Protein AF-A0A965VS66-F1 (afdb_monomer_lite)

Structure (mmCIF, N/CA/C/O backbone):
data_AF-A0A965VS66-F1
#
_entry.id   AF-A0A965VS66-F1
#
loop_
_atom_site.group_PDB
_atom_site.id
_atom_site.type_symbol
_atom_site.label_atom_id
_atom_site.label_alt_id
_atom_site.label_comp_id
_atom_site.label_asym_id
_atom_site.label_entity_id
_atom_site.label_seq_id
_atom_site.pdbx_PDB_ins_code
_atom_site.Cartn_x
_atom_site.Cartn_y
_atom_site.Cartn_z
_atom_site.occupancy
_atom_site.B_iso_or_equiv
_atom_site.auth_seq_id
_atom_site.auth_comp_id
_atom_site.auth_asym_id
_atom_site.auth_atom_id
_atom_site.pdbx_PDB_model_num
ATOM 1 N N . MET A 1 1 ? 32.272 -28.934 63.288 1.00 45.22 1 MET A N 1
ATOM 2 C CA . MET A 1 1 ? 32.014 -27.647 62.607 1.00 45.22 1 MET A CA 1
ATOM 3 C C . MET A 1 1 ? 32.034 -27.904 61.116 1.00 45.22 1 MET A C 1
ATOM 5 O O . MET A 1 1 ? 33.059 -28.379 60.675 1.00 45.22 1 MET A O 1
ATOM 9 N N . PHE A 1 2 ? 30.936 -27.672 60.396 1.00 37.19 2 PHE A N 1
ATOM 10 C CA . PHE A 1 2 ? 30.888 -27.125 59.028 1.00 37.19 2 PHE A CA 1
ATOM 11 C C . PHE A 1 2 ? 29.401 -26.961 58.678 1.00 37.19 2 PHE A C 1
ATOM 13 O O . PHE A 1 2 ? 28.671 -27.938 58.538 1.00 37.19 2 PHE A O 1
ATOM 20 N N . LYS A 1 3 ? 28.932 -25.708 58.664 1.00 39.81 3 LYS A N 1
ATOM 21 C CA . LYS A 1 3 ? 27.584 -25.328 58.225 1.00 39.81 3 LYS A CA 1
ATOM 22 C C . LYS A 1 3 ? 27.615 -25.205 56.702 1.00 39.81 3 LYS A C 1
ATOM 24 O O . LYS A 1 3 ? 28.427 -24.444 56.187 1.00 39.81 3 LYS A O 1
ATOM 29 N N . SER A 1 4 ? 26.745 -25.933 56.009 1.00 44.44 4 SER A N 1
ATOM 30 C CA . SER A 1 4 ? 26.524 -25.756 54.572 1.00 44.44 4 SER A CA 1
ATOM 31 C C . SER A 1 4 ? 25.504 -24.633 54.362 1.00 44.44 4 SER A C 1
ATOM 33 O O . SER A 1 4 ? 24.390 -24.706 54.882 1.00 44.44 4 SER A O 1
ATOM 35 N N . LEU A 1 5 ? 25.917 -23.565 53.672 1.00 46.16 5 LEU A N 1
ATOM 36 C CA . LEU A 1 5 ? 25.047 -22.487 53.204 1.00 46.16 5 LEU A CA 1
ATOM 37 C C . LEU A 1 5 ? 24.405 -22.925 51.884 1.00 46.16 5 LEU A C 1
ATOM 39 O O . LEU A 1 5 ? 25.099 -23.109 50.887 1.00 46.16 5 LEU A O 1
ATOM 43 N N . ILE A 1 6 ? 23.080 -23.037 51.866 1.00 46.31 6 ILE A N 1
ATOM 44 C CA . ILE A 1 6 ? 22.304 -23.164 50.633 1.00 46.31 6 ILE A CA 1
ATOM 45 C C . ILE A 1 6 ? 22.019 -21.740 50.143 1.00 46.31 6 ILE A C 1
ATOM 47 O O . ILE A 1 6 ? 21.211 -21.027 50.735 1.00 46.31 6 ILE A O 1
ATOM 51 N N . LEU A 1 7 ? 22.715 -21.313 49.086 1.00 44.47 7 LEU A N 1
ATOM 52 C CA . LEU A 1 7 ? 22.368 -20.106 48.336 1.00 44.47 7 LEU A CA 1
ATOM 53 C C . LEU A 1 7 ? 21.161 -20.409 47.442 1.00 44.47 7 LEU A C 1
ATOM 55 O O . LEU A 1 7 ? 21.270 -21.123 46.448 1.00 44.47 7 LEU A O 1
ATOM 59 N N . SER A 1 8 ? 20.011 -19.842 47.788 1.00 46.66 8 SER A N 1
ATOM 60 C CA . SER A 1 8 ? 18.842 -19.771 46.916 1.00 46.66 8 SER A CA 1
ATOM 61 C C . SER A 1 8 ? 19.088 -18.735 45.816 1.00 46.66 8 SER A C 1
ATOM 63 O O . SER A 1 8 ? 19.124 -17.534 46.091 1.00 46.66 8 SER A O 1
ATOM 65 N N . GLN A 1 9 ? 19.263 -19.185 44.573 1.00 46.31 9 GLN A N 1
ATOM 66 C CA . GLN A 1 9 ? 19.229 -18.304 43.409 1.00 46.31 9 GLN A CA 1
ATOM 67 C C . GLN A 1 9 ? 17.790 -17.829 43.180 1.00 46.31 9 GLN A C 1
ATOM 69 O O . GLN A 1 9 ? 16.902 -18.619 42.870 1.00 46.31 9 GLN A O 1
ATOM 74 N N . ILE A 1 10 ? 17.563 -16.529 43.350 1.00 48.62 10 ILE A N 1
ATOM 75 C CA . ILE A 1 10 ? 16.336 -15.856 42.929 1.00 48.62 10 ILE A CA 1
ATOM 76 C C . ILE A 1 10 ? 16.503 -15.544 41.442 1.00 48.62 10 ILE A C 1
ATOM 78 O O . ILE A 1 10 ? 17.213 -14.612 41.067 1.00 48.62 10 ILE A O 1
ATOM 82 N N . SER A 1 11 ? 15.878 -16.346 40.584 1.00 46.06 11 SER A N 1
ATOM 83 C CA . SER A 1 11 ? 15.725 -16.014 39.170 1.00 46.06 11 SER A CA 1
ATOM 84 C C . SER A 1 11 ? 14.677 -14.910 39.042 1.00 46.06 11 SER A C 1
ATOM 86 O O . SER A 1 11 ? 13.482 -15.145 39.213 1.00 46.06 11 SER A O 1
ATOM 88 N N . VAL A 1 12 ? 15.128 -13.690 38.760 1.00 43.22 12 VAL A N 1
ATOM 89 C CA . VAL A 1 12 ? 14.255 -12.584 38.362 1.00 43.22 12 VAL A CA 1
ATOM 90 C C . VAL A 1 12 ? 13.773 -12.872 36.941 1.00 43.22 12 VAL A C 1
ATOM 92 O O . VAL A 1 12 ? 14.514 -12.691 35.980 1.00 43.22 12 VAL A O 1
ATOM 95 N N . PHE A 1 13 ? 12.541 -13.364 36.805 1.00 42.91 13 PHE A N 1
ATOM 96 C CA . PHE A 1 13 ? 11.855 -13.432 35.517 1.00 42.91 13 PHE A CA 1
ATOM 97 C C . PHE A 1 13 ? 11.428 -12.016 35.122 1.00 42.91 13 PHE A C 1
ATOM 99 O O . PHE A 1 13 ? 10.390 -11.515 35.551 1.00 42.91 13 PHE A O 1
ATOM 106 N N . THR A 1 14 ? 12.235 -11.351 34.302 1.00 41.12 14 THR A N 1
ATOM 107 C CA . THR A 1 14 ? 11.794 -10.190 33.532 1.00 41.12 14 THR A CA 1
ATOM 108 C C . THR A 1 14 ? 10.788 -10.668 32.487 1.00 41.12 14 THR A C 1
ATOM 110 O O . THR A 1 14 ? 11.155 -11.172 31.428 1.00 41.12 14 THR A O 1
ATOM 113 N N . PHE A 1 15 ? 9.496 -10.528 32.790 1.00 37.00 15 PHE A N 1
ATOM 114 C CA . PHE A 1 15 ? 8.443 -10.617 31.782 1.00 37.00 15 PHE A CA 1
ATOM 115 C C . PHE A 1 15 ? 8.599 -9.435 30.822 1.00 37.00 15 PHE A C 1
ATOM 117 O O . PHE A 1 15 ? 8.140 -8.325 31.086 1.00 37.00 15 PHE A O 1
ATOM 124 N N . LEU A 1 16 ? 9.277 -9.672 29.701 1.00 38.78 16 LEU A N 1
ATOM 125 C CA . LEU A 1 16 ? 9.156 -8.828 28.522 1.00 38.78 16 LEU A CA 1
ATOM 126 C C . LEU A 1 16 ? 7.734 -9.024 27.991 1.00 38.78 16 LEU A C 1
ATOM 128 O O . LEU A 1 16 ? 7.460 -9.979 27.263 1.00 38.78 16 LEU A O 1
ATOM 132 N N . PHE A 1 17 ? 6.813 -8.150 28.398 1.00 38.75 17 PHE A N 1
ATOM 133 C CA . PHE A 1 17 ? 5.510 -8.037 27.756 1.00 38.75 17 PHE A CA 1
ATOM 134 C C . PHE A 1 17 ? 5.749 -7.618 26.306 1.00 38.75 17 PHE A C 1
ATOM 136 O O . PHE A 1 17 ? 5.919 -6.443 25.990 1.00 38.75 17 PHE A O 1
ATOM 143 N N . SER A 1 18 ? 5.822 -8.613 25.428 1.00 37.50 18 SER A N 1
ATOM 144 C CA . SER A 1 18 ? 5.741 -8.411 23.991 1.00 37.50 18 SER A CA 1
ATOM 145 C C . SER A 1 18 ? 4.325 -7.923 23.724 1.00 37.50 18 SER A C 1
ATOM 147 O O . SER A 1 18 ? 3.392 -8.721 23.735 1.00 37.50 18 SER A O 1
ATOM 149 N N . ILE A 1 19 ? 4.146 -6.607 23.591 1.00 48.62 19 ILE A N 1
ATOM 150 C CA . ILE A 1 19 ? 2.877 -6.039 23.138 1.00 48.62 19 ILE A CA 1
ATOM 151 C C . ILE A 1 19 ? 2.683 -6.581 21.724 1.00 48.62 19 ILE A C 1
ATOM 153 O O . ILE A 1 19 ? 3.500 -6.272 20.849 1.00 48.62 19 ILE A O 1
ATOM 157 N N . PRO A 1 20 ? 1.682 -7.427 21.471 1.00 46.28 20 PRO A N 1
ATOM 158 C CA . PRO A 1 20 ? 1.540 -7.977 20.145 1.00 46.28 20 PRO A CA 1
ATOM 159 C C . PRO A 1 20 ? 0.933 -6.880 19.261 1.00 46.28 20 PRO A C 1
ATOM 161 O O . PRO A 1 20 ? -0.094 -6.290 19.593 1.00 46.28 20 PRO A O 1
ATOM 164 N N . SER A 1 21 ? 1.613 -6.553 18.165 1.00 48.16 21 SER A N 1
ATOM 165 C CA . SER A 1 21 ? 1.089 -5.640 17.147 1.00 48.16 21 SER A CA 1
ATOM 166 C C . SER A 1 21 ? 0.099 -6.412 16.279 1.00 48.16 21 SER A C 1
ATOM 168 O O . SER A 1 21 ? 0.505 -7.167 15.403 1.00 48.16 21 SER A O 1
ATOM 170 N N . PHE A 1 22 ? -1.187 -6.264 16.587 1.00 70.00 22 PHE A N 1
ATOM 171 C CA . PHE A 1 22 ? -2.315 -6.831 15.846 1.00 70.00 22 PHE A CA 1
ATOM 172 C C . PHE A 1 22 ? -2.936 -5.759 14.931 1.00 70.00 22 PHE A C 1
ATOM 174 O O . PHE A 1 22 ? -2.597 -4.580 15.065 1.00 70.00 22 PHE A O 1
ATOM 181 N N . SER A 1 23 ? -3.892 -6.109 14.060 1.00 72.06 23 SER A N 1
ATOM 182 C CA . SER A 1 23 ? -4.831 -5.108 13.519 1.00 72.06 23 SER A CA 1
ATOM 183 C C . SER A 1 23 ? -5.805 -4.672 14.614 1.00 72.06 23 SER A C 1
ATOM 185 O O . SER A 1 23 ? -6.974 -5.050 14.658 1.00 72.06 23 SER A O 1
ATOM 187 N N . THR A 1 24 ? -5.290 -3.902 15.567 1.00 83.88 24 THR A N 1
ATOM 188 C CA . THR A 1 24 ? -6.080 -3.333 16.651 1.00 83.88 24 THR A CA 1
ATOM 189 C C . THR A 1 24 ? -6.957 -2.211 16.110 1.00 83.88 24 THR A C 1
ATOM 191 O O . THR A 1 24 ? -6.560 -1.518 15.167 1.00 83.88 24 THR A O 1
ATOM 194 N N . PRO A 1 25 ? -8.133 -1.966 16.704 1.00 88.69 25 PRO A N 1
ATOM 195 C CA . PRO A 1 25 ? -8.876 -0.770 16.363 1.00 88.69 25 PRO A CA 1
ATOM 196 C C . PRO A 1 25 ? -8.041 0.472 16.672 1.00 88.69 25 PRO A C 1
ATOM 198 O O . PRO A 1 25 ? -7.230 0.479 17.603 1.00 88.69 25 PRO A O 1
ATOM 201 N N . LEU A 1 26 ? -8.275 1.539 15.920 1.00 88.50 26 LEU A N 1
ATOM 202 C CA . LEU A 1 26 ? -7.797 2.857 16.300 1.00 88.50 26 LEU A CA 1
ATOM 203 C C . LEU A 1 26 ? -8.374 3.236 17.663 1.00 88.50 26 LEU A C 1
ATOM 205 O O . LEU A 1 26 ? -9.551 3.007 17.958 1.00 88.50 26 LEU A O 1
ATOM 209 N N . THR A 1 27 ? -7.545 3.841 18.504 1.00 88.88 27 THR A N 1
ATOM 210 C CA . THR A 1 27 ? -8.026 4.470 19.729 1.00 88.88 27 THR A CA 1
ATOM 211 C C . THR A 1 27 ? -8.924 5.664 19.380 1.00 88.88 27 THR A C 1
ATOM 213 O O . THR A 1 27 ? -8.738 6.295 18.337 1.00 88.88 27 THR A O 1
ATOM 216 N N . PRO A 1 28 ? -9.852 6.067 20.269 1.00 86.19 28 PRO A N 1
ATOM 217 C CA . PRO A 1 28 ? -10.701 7.235 20.021 1.00 86.19 28 PRO A CA 1
ATOM 218 C C . PRO A 1 28 ? -9.919 8.525 19.723 1.00 86.19 28 PRO A C 1
ATOM 220 O O . PRO A 1 28 ? -10.390 9.380 18.979 1.00 86.19 28 PRO A O 1
ATOM 223 N N . ASN A 1 29 ? -8.720 8.670 20.298 1.00 86.25 29 ASN A N 1
ATOM 224 C CA . ASN A 1 29 ? -7.850 9.815 20.045 1.00 86.25 29 ASN A CA 1
ATOM 225 C C . ASN A 1 29 ? -7.224 9.767 18.641 1.00 86.25 29 ASN A C 1
ATOM 227 O O . ASN A 1 29 ? -7.157 10.793 17.975 1.00 86.25 29 ASN A O 1
ATOM 231 N N . GLU A 1 30 ? -6.795 8.592 18.175 1.00 87.38 30 GLU A N 1
ATOM 232 C CA . GLU A 1 30 ? -6.269 8.417 16.813 1.00 87.38 30 GLU A CA 1
ATOM 233 C C . GLU A 1 30 ? -7.360 8.618 15.763 1.00 87.38 30 GLU A C 1
ATOM 235 O O . GLU A 1 30 ? -7.143 9.324 14.783 1.00 87.38 30 GLU A O 1
ATOM 240 N N . GLU A 1 31 ? -8.562 8.082 15.990 1.00 85.06 31 GLU A N 1
ATOM 241 C CA . GLU A 1 31 ? -9.705 8.325 15.105 1.00 85.06 31 GLU A CA 1
ATOM 242 C C . GLU A 1 31 ? -10.048 9.822 15.031 1.00 85.06 31 GLU A C 1
ATOM 244 O O . GLU A 1 31 ? -10.251 10.362 13.943 1.00 85.06 31 GLU A O 1
ATOM 249 N N . ALA A 1 32 ? -10.035 10.532 16.165 1.00 82.62 32 ALA A N 1
ATOM 250 C CA . ALA A 1 32 ? -10.228 11.981 16.187 1.00 82.62 32 ALA A CA 1
ATOM 251 C C . ALA A 1 32 ? -9.116 12.746 15.441 1.00 82.62 32 ALA A C 1
ATOM 253 O O . ALA A 1 32 ? -9.400 13.746 14.775 1.00 82.62 32 ALA A O 1
ATOM 254 N N . GLN A 1 33 ? -7.863 12.287 15.517 1.00 80.38 33 GLN A N 1
ATOM 255 C CA . GLN A 1 33 ? -6.739 12.877 14.779 1.00 80.38 33 GLN A CA 1
ATOM 256 C C . GLN A 1 33 ? -6.895 12.693 13.270 1.00 80.38 33 GLN A C 1
ATOM 258 O O . GLN A 1 33 ? -6.816 13.677 12.535 1.00 80.38 33 GLN A O 1
ATOM 263 N N . LEU A 1 34 ? -7.237 11.486 12.813 1.00 77.81 34 LEU A N 1
ATOM 264 C CA . LEU A 1 34 ? -7.515 11.248 11.397 1.00 77.81 34 LEU A CA 1
ATOM 265 C C . LEU A 1 34 ? -8.682 12.120 10.902 1.00 77.81 34 LEU A C 1
ATOM 267 O O . LEU A 1 34 ? -8.582 12.782 9.873 1.00 77.81 34 LEU A O 1
ATOM 271 N N . LEU A 1 35 ? -9.774 12.215 11.668 1.00 76.25 35 LEU A N 1
ATOM 272 C CA . LEU A 1 35 ? -10.946 13.030 11.306 1.00 76.25 35 LEU A CA 1
ATOM 273 C C . LEU A 1 35 ? -10.686 14.542 11.276 1.00 76.25 35 LEU A C 1
ATOM 275 O O . LEU A 1 35 ? -11.469 15.279 10.660 1.00 76.25 35 LEU A O 1
ATOM 279 N N . SER A 1 36 ? -9.641 15.001 11.967 1.00 74.12 36 SER A N 1
ATOM 280 C CA . SER A 1 36 ? -9.216 16.403 12.011 1.00 74.12 36 SER A CA 1
ATOM 281 C C . SER A 1 36 ? -8.088 16.725 11.028 1.00 74.12 36 SER A C 1
ATOM 283 O O . SER A 1 36 ? -7.688 17.885 10.947 1.00 74.12 36 SER A O 1
ATOM 285 N N . GLY A 1 37 ? -7.609 15.738 10.260 1.00 68.88 37 GLY A N 1
ATOM 286 C CA . GLY A 1 37 ? -6.493 15.906 9.327 1.00 68.88 37 GLY A CA 1
ATOM 287 C C . GLY A 1 37 ? -5.158 16.153 10.032 1.00 68.88 37 GLY A C 1
ATOM 288 O O . GLY A 1 37 ? -4.273 16.787 9.463 1.00 68.88 37 GLY A O 1
ATOM 289 N N . VAL A 1 38 ? -5.023 15.713 11.289 1.00 65.62 38 VAL A N 1
ATOM 290 C CA . VAL A 1 38 ? -3.772 15.810 12.047 1.00 65.62 38 VAL A CA 1
ATOM 291 C C . VAL A 1 38 ? -2.898 14.598 11.729 1.00 65.62 38 VAL A C 1
ATOM 293 O O . VAL A 1 38 ? -3.309 13.449 11.862 1.00 65.62 38 VAL A O 1
ATOM 296 N N . TRP A 1 39 ? -1.672 14.894 11.316 1.00 64.88 39 TRP A N 1
ATOM 297 C CA . TRP A 1 39 ? -0.714 13.996 10.682 1.00 64.88 39 TRP A CA 1
ATOM 298 C C . TRP A 1 39 ? -0.002 13.132 11.719 1.00 64.88 39 TRP A C 1
ATOM 300 O O . TRP A 1 39 ? 1.044 13.530 12.231 1.00 64.88 39 TRP A O 1
ATOM 310 N N . LYS A 1 40 ? -0.575 11.978 12.071 1.00 73.44 40 LYS A N 1
ATOM 311 C CA . LYS A 1 40 ? 0.123 10.973 12.877 1.00 73.44 40 LYS A CA 1
ATOM 312 C C . LYS A 1 40 ? -0.161 9.567 12.395 1.00 73.44 40 LYS A C 1
ATOM 314 O O . LYS A 1 40 ? -1.304 9.171 12.178 1.00 73.44 40 LYS A O 1
ATOM 319 N N . LEU A 1 41 ? 0.918 8.806 12.327 1.00 76.12 41 LEU A N 1
ATOM 320 C CA . LEU A 1 41 ? 0.890 7.374 12.157 1.00 76.12 41 LEU A CA 1
ATOM 321 C C . LEU A 1 41 ? 0.113 6.727 13.317 1.00 76.12 41 LEU A C 1
ATOM 323 O O . LEU A 1 41 ? 0.450 6.984 14.478 1.00 76.12 41 LEU A O 1
ATOM 327 N N . PRO A 1 42 ? -0.909 5.891 13.051 1.00 81.62 42 PRO A N 1
ATOM 328 C CA . PRO A 1 42 ? -1.563 5.150 14.116 1.00 81.62 42 PRO A CA 1
ATOM 329 C C . PRO A 1 42 ? -0.556 4.278 14.864 1.00 81.62 42 PRO A C 1
ATOM 331 O O . PRO A 1 42 ? 0.290 3.631 14.250 1.00 81.62 42 PRO A O 1
ATOM 334 N N . SER A 1 43 ? -0.678 4.205 16.184 1.00 84.94 43 SER A N 1
ATOM 335 C CA . SER A 1 43 ? 0.270 3.544 17.091 1.00 84.94 43 SER A CA 1
ATOM 336 C C . SER A 1 43 ? 0.557 2.081 16.749 1.00 84.94 43 SER A C 1
ATOM 338 O O . SER A 1 43 ? 1.650 1.587 17.018 1.00 84.94 43 SER A O 1
ATOM 340 N N . GLN A 1 44 ? -0.395 1.387 16.123 1.00 84.00 44 GLN A N 1
ATOM 341 C CA . GLN A 1 44 ? -0.222 0.005 15.675 1.00 84.00 44 GLN A CA 1
ATOM 342 C C . GLN A 1 44 ? 0.707 -0.1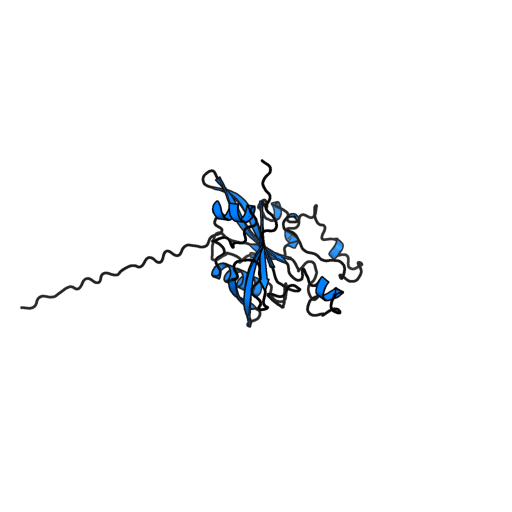56 14.464 1.00 84.00 44 GLN A C 1
ATOM 344 O O . GLN A 1 44 ? 1.232 -1.248 14.234 1.00 84.00 44 GLN A O 1
ATOM 349 N N . PHE A 1 45 ? 0.912 0.901 13.677 1.00 85.44 45 PHE A N 1
ATOM 350 C CA . PHE A 1 45 ? 1.902 0.940 12.607 1.00 85.44 45 PHE A CA 1
ATOM 351 C C . PHE A 1 45 ? 3.219 1.435 13.190 1.00 85.44 45 PHE A C 1
ATOM 353 O O . PHE A 1 45 ? 3.682 2.529 12.908 1.00 85.44 45 PHE A O 1
ATOM 360 N N . THR A 1 46 ? 3.838 0.628 14.048 1.00 86.00 46 THR A N 1
ATOM 361 C CA . THR A 1 46 ? 5.200 0.927 14.505 1.00 86.00 46 THR A CA 1
ATOM 362 C C . THR A 1 46 ? 6.167 0.937 13.315 1.00 86.00 46 THR A C 1
ATOM 364 O O . THR A 1 46 ? 5.924 0.250 12.321 1.00 86.00 46 THR A O 1
ATOM 367 N N . LEU A 1 47 ? 7.295 1.648 13.430 1.00 85.12 47 LEU A N 1
ATOM 368 C CA . LEU A 1 47 ? 8.318 1.683 12.370 1.00 85.12 47 LEU A CA 1
ATOM 369 C C . LEU A 1 47 ? 8.732 0.278 11.937 1.00 85.12 47 LEU A C 1
ATOM 371 O O . LEU A 1 47 ? 8.704 -0.041 10.757 1.00 85.12 47 LEU A O 1
ATOM 375 N N . LYS A 1 48 ? 8.968 -0.605 12.909 1.00 88.19 48 LYS A N 1
ATOM 376 C CA . LYS A 1 48 ? 9.316 -2.002 12.656 1.00 88.19 48 LYS A CA 1
ATOM 377 C C . LYS A 1 48 ? 8.229 -2.763 11.888 1.00 88.19 48 LYS A C 1
ATOM 379 O O . LYS A 1 48 ? 8.548 -3.608 11.055 1.00 88.19 48 LYS A O 1
ATOM 384 N N . ARG A 1 49 ? 6.944 -2.507 12.172 1.00 89.31 49 ARG A N 1
ATOM 385 C CA . ARG A 1 49 ? 5.841 -3.133 11.427 1.00 89.31 49 ARG A CA 1
ATOM 386 C C . ARG A 1 49 ? 5.801 -2.605 9.995 1.00 89.31 49 ARG A C 1
ATOM 388 O O . ARG A 1 49 ? 5.698 -3.413 9.082 1.00 89.31 49 ARG A O 1
ATOM 395 N N . LEU A 1 50 ? 5.934 -1.291 9.796 1.00 89.25 50 LEU A N 1
ATOM 396 C CA . LEU A 1 50 ? 6.005 -0.696 8.456 1.00 89.25 50 LEU A CA 1
ATOM 397 C C . LEU A 1 50 ? 7.184 -1.242 7.650 1.00 89.25 50 LEU A C 1
ATOM 399 O O . LEU A 1 50 ? 6.989 -1.656 6.512 1.00 89.25 50 LEU A O 1
ATOM 403 N N . GLU A 1 51 ? 8.375 -1.317 8.245 1.00 91.31 51 GLU A N 1
ATOM 404 C CA . GLU A 1 51 ? 9.540 -1.953 7.625 1.00 91.31 51 GLU A CA 1
ATOM 405 C C . GLU A 1 51 ? 9.225 -3.395 7.241 1.00 91.31 51 GLU A C 1
ATOM 407 O O . GLU A 1 51 ? 9.450 -3.781 6.100 1.00 91.31 51 GLU A O 1
ATOM 412 N N . SER A 1 52 ? 8.659 -4.190 8.152 1.00 92.44 52 SER A N 1
ATOM 413 C CA . SER A 1 52 ? 8.293 -5.581 7.866 1.00 92.44 52 SER A CA 1
ATOM 414 C C . SER A 1 52 ? 7.313 -5.694 6.694 1.00 92.44 52 SER A C 1
ATOM 416 O O . SER A 1 52 ? 7.518 -6.518 5.804 1.00 92.44 52 SER A O 1
ATOM 418 N N . LEU A 1 53 ? 6.273 -4.856 6.669 1.00 94.00 53 LEU A N 1
ATOM 419 C CA . LEU A 1 53 ? 5.256 -4.840 5.615 1.00 94.00 53 LEU A CA 1
ATOM 420 C C . LEU A 1 53 ? 5.854 -4.446 4.261 1.00 94.00 53 LEU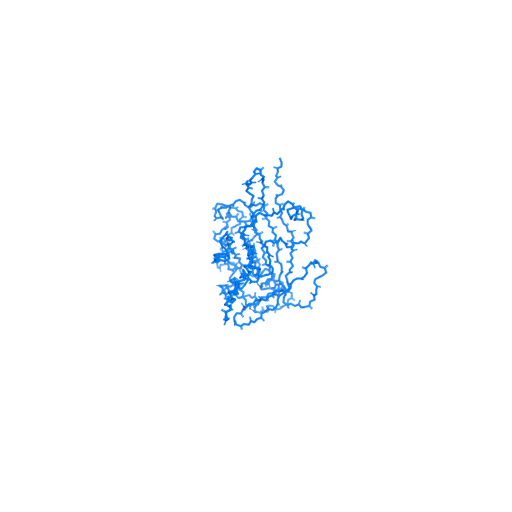 A C 1
ATOM 422 O O . LEU A 1 53 ? 5.629 -5.148 3.274 1.00 94.00 53 LEU A O 1
ATOM 426 N N . LEU A 1 54 ? 6.667 -3.386 4.225 1.00 94.00 54 LEU A N 1
ATOM 427 C CA . LEU A 1 54 ? 7.336 -2.916 3.011 1.00 94.00 54 LEU A CA 1
ATOM 428 C C . LEU A 1 54 ? 8.384 -3.905 2.509 1.00 94.00 54 LEU A C 1
ATOM 430 O O . LEU A 1 54 ? 8.474 -4.122 1.305 1.00 94.00 54 LEU A O 1
ATOM 434 N N . ASN A 1 55 ? 9.151 -4.541 3.394 1.00 94.38 55 ASN A N 1
ATOM 435 C CA . ASN A 1 55 ? 10.096 -5.592 3.013 1.00 94.38 55 ASN A CA 1
ATOM 436 C C . ASN A 1 55 ? 9.366 -6.803 2.417 1.00 94.38 55 ASN A C 1
ATOM 438 O O . ASN A 1 55 ? 9.793 -7.329 1.389 1.00 94.38 55 ASN A O 1
ATOM 442 N N . GLN A 1 56 ? 8.245 -7.221 3.017 1.00 95.50 56 GLN A N 1
ATOM 443 C CA . GLN A 1 56 ? 7.431 -8.310 2.475 1.00 95.50 56 GLN A CA 1
ATOM 444 C C . GLN A 1 56 ? 6.842 -7.938 1.110 1.00 95.50 56 GLN A C 1
ATOM 446 O O . GLN A 1 56 ? 6.938 -8.719 0.166 1.00 95.50 56 GLN A O 1
ATOM 451 N N . PHE A 1 57 ? 6.304 -6.723 0.980 1.00 95.75 57 PHE A N 1
ATOM 452 C CA . PHE A 1 57 ? 5.802 -6.216 -0.292 1.00 95.75 57 PHE A CA 1
ATOM 453 C C . PHE A 1 57 ? 6.900 -6.190 -1.356 1.00 95.75 57 PHE A C 1
ATOM 455 O O . PHE A 1 57 ? 6.721 -6.748 -2.437 1.00 95.75 57 PHE A O 1
ATOM 462 N N . SER A 1 58 ? 8.061 -5.623 -1.020 1.00 94.69 58 SER A N 1
ATOM 463 C CA . SER A 1 58 ? 9.217 -5.513 -1.914 1.00 94.69 58 SER A CA 1
ATOM 464 C C . SER A 1 58 ? 9.659 -6.865 -2.430 1.00 94.69 58 SER A C 1
ATOM 466 O O . SER A 1 58 ? 9.838 -7.050 -3.629 1.00 94.69 58 SER A O 1
ATOM 468 N N . LYS A 1 59 ? 9.796 -7.835 -1.529 1.00 95.12 59 LYS A N 1
ATOM 469 C CA . LYS A 1 59 ? 10.212 -9.190 -1.873 1.00 95.12 59 LYS A CA 1
ATOM 470 C C . LYS A 1 59 ? 9.289 -9.842 -2.906 1.00 95.12 59 LYS A C 1
ATOM 472 O O . LYS A 1 59 ? 9.777 -10.523 -3.807 1.00 95.12 59 LYS A O 1
ATOM 477 N N . ASP A 1 60 ? 7.981 -9.645 -2.784 1.00 95.00 60 ASP A N 1
ATOM 478 C CA . ASP A 1 60 ? 7.001 -10.374 -3.595 1.00 95.00 60 ASP A CA 1
ATOM 479 C C . ASP A 1 60 ? 6.684 -9.677 -4.929 1.00 95.00 60 ASP A C 1
ATOM 481 O O . ASP A 1 60 ? 6.342 -10.343 -5.924 1.00 95.00 60 ASP A O 1
ATOM 485 N N . THR A 1 61 ? 6.815 -8.346 -4.961 1.00 94.44 61 THR A N 1
ATOM 486 C CA . THR A 1 61 ? 6.369 -7.503 -6.079 1.00 94.44 61 THR A CA 1
ATOM 487 C C . THR A 1 61 ? 7.492 -6.783 -6.825 1.00 94.44 61 THR A C 1
ATOM 489 O O . THR A 1 61 ? 7.244 -6.281 -7.924 1.00 94.44 61 THR A O 1
ATOM 492 N N . TYR A 1 62 ? 8.732 -6.786 -6.320 1.00 93.75 62 TYR A N 1
ATOM 493 C CA . TYR A 1 62 ? 9.874 -6.219 -7.044 1.00 93.75 62 TYR A CA 1
ATOM 494 C C . TYR A 1 62 ? 10.008 -6.817 -8.453 1.00 93.75 62 TYR A C 1
ATOM 496 O O . TYR A 1 62 ? 9.852 -8.024 -8.665 1.00 93.75 62 TYR A O 1
ATOM 504 N N . GLY A 1 63 ? 10.254 -5.952 -9.437 1.00 90.38 63 GLY A N 1
ATOM 505 C CA . GLY A 1 63 ? 10.344 -6.297 -10.857 1.00 90.38 63 GLY A CA 1
ATOM 506 C C . GLY A 1 63 ? 9.000 -6.582 -11.538 1.00 90.38 63 GLY A C 1
ATOM 507 O O . GLY A 1 63 ? 8.956 -6.676 -12.761 1.00 90.38 63 GLY A O 1
ATOM 508 N N . LYS A 1 64 ? 7.902 -6.703 -10.778 1.00 91.00 64 LYS A N 1
ATOM 509 C CA . LYS A 1 64 ? 6.529 -6.880 -11.293 1.00 91.00 64 LYS A CA 1
ATOM 510 C C . LYS A 1 64 ? 5.653 -5.651 -11.077 1.00 91.00 64 LYS A C 1
ATOM 512 O O . LYS A 1 64 ? 4.696 -5.452 -11.813 1.00 91.00 64 LYS A O 1
ATOM 517 N N . ALA A 1 65 ? 5.940 -4.898 -10.021 1.00 90.06 65 ALA A N 1
ATOM 518 C CA . ALA A 1 65 ? 5.166 -3.747 -9.585 1.00 90.06 65 ALA A CA 1
ATOM 519 C C . ALA A 1 65 ? 6.005 -2.477 -9.505 1.00 90.06 65 ALA A C 1
ATOM 521 O O . ALA A 1 65 ? 5.438 -1.402 -9.607 1.00 90.06 65 ALA A O 1
ATOM 522 N N . PHE A 1 66 ? 7.318 -2.587 -9.303 1.00 91.62 66 PHE A N 1
ATOM 523 C CA . PHE A 1 66 ? 8.234 -1.452 -9.236 1.00 91.62 66 PHE A CA 1
ATOM 524 C C . PHE A 1 66 ? 9.691 -1.918 -9.444 1.00 91.62 66 PHE A C 1
ATOM 526 O O . PHE A 1 66 ? 9.984 -3.118 -9.364 1.00 91.62 66 PHE A O 1
ATOM 533 N N . GLN A 1 67 ? 10.603 -0.973 -9.661 1.00 90.19 67 GLN A N 1
ATOM 534 C CA . GLN A 1 67 ? 12.057 -1.147 -9.758 1.00 90.19 67 GLN A CA 1
ATOM 535 C C . GLN A 1 67 ? 12.802 -0.177 -8.828 1.00 90.19 67 GLN A C 1
ATOM 537 O O . GLN A 1 67 ? 13.873 -0.513 -8.330 1.00 90.19 67 GLN A O 1
ATOM 542 N N . PHE A 1 68 ? 12.225 0.994 -8.555 1.00 89.38 68 PHE A N 1
ATOM 543 C CA . PHE A 1 68 ? 12.807 2.095 -7.797 1.00 89.38 68 PHE A CA 1
ATOM 544 C C . PHE A 1 68 ? 11.881 2.494 -6.644 1.00 89.38 68 PHE A C 1
ATOM 546 O O . PHE A 1 68 ? 10.913 3.235 -6.805 1.00 89.38 68 PHE A O 1
ATOM 553 N N . MET A 1 69 ? 12.191 2.001 -5.448 1.00 90.06 69 MET A N 1
ATOM 554 C CA . MET A 1 69 ? 11.442 2.347 -4.243 1.00 90.06 69 MET A CA 1
ATOM 555 C C . MET A 1 69 ? 11.761 3.767 -3.758 1.00 90.06 69 MET A C 1
ATOM 557 O O . MET A 1 69 ? 12.916 4.192 -3.751 1.00 90.06 69 MET A O 1
ATOM 561 N N . GLY A 1 70 ? 10.733 4.484 -3.309 1.00 85.62 70 GLY A N 1
ATOM 562 C CA . GLY A 1 70 ? 10.839 5.849 -2.798 1.00 85.62 70 GLY A CA 1
ATOM 563 C C . GLY A 1 70 ? 10.908 6.926 -3.882 1.00 85.62 70 GLY A C 1
ATOM 564 O O . GLY A 1 70 ? 11.330 8.046 -3.594 1.00 85.62 70 GLY A O 1
ATOM 565 N N . VAL A 1 71 ? 10.559 6.581 -5.124 1.00 86.69 71 VAL A N 1
ATOM 566 C CA . VAL A 1 71 ? 10.560 7.476 -6.290 1.00 86.69 71 VAL A CA 1
ATOM 567 C C . VAL A 1 71 ? 9.115 7.718 -6.715 1.00 86.69 71 VAL A C 1
ATOM 569 O O . VAL A 1 71 ? 8.401 6.752 -6.978 1.00 86.69 71 VAL A O 1
ATOM 572 N N . GLU A 1 72 ? 8.693 8.985 -6.779 1.00 81.00 72 GLU A N 1
ATOM 573 C CA . GLU A 1 72 ? 7.307 9.404 -7.077 1.00 81.00 72 GLU A CA 1
ATOM 574 C C . GLU A 1 72 ? 6.796 8.790 -8.386 1.00 81.00 72 GLU A C 1
ATOM 576 O O . GLU A 1 72 ? 5.692 8.255 -8.476 1.00 81.00 72 GLU A O 1
ATOM 581 N N . GLU A 1 73 ? 7.656 8.747 -9.396 1.00 84.06 73 GLU A N 1
ATOM 582 C CA . GLU A 1 73 ? 7.308 8.219 -10.707 1.00 84.06 73 GLU A CA 1
ATOM 583 C C . GLU A 1 73 ? 7.285 6.682 -10.779 1.00 84.06 73 GLU A C 1
ATOM 585 O O . GLU A 1 73 ? 6.896 6.154 -11.817 1.00 84.06 73 GLU A O 1
ATOM 590 N N . ASP A 1 74 ? 7.662 5.954 -9.716 1.00 87.00 74 ASP A N 1
ATOM 591 C CA . ASP A 1 74 ? 7.689 4.481 -9.713 1.00 87.00 74 ASP A CA 1
ATOM 592 C C . ASP A 1 74 ? 7.018 3.823 -8.499 1.00 87.00 74 ASP A C 1
ATOM 594 O O . ASP A 1 74 ? 6.044 3.097 -8.664 1.00 87.00 74 ASP A O 1
ATOM 598 N N . PHE A 1 75 ? 7.467 4.061 -7.270 1.00 89.81 75 PHE A N 1
ATOM 599 C CA . PHE A 1 75 ? 6.760 3.595 -6.076 1.00 89.81 75 PHE A CA 1
ATOM 600 C C . PHE A 1 75 ? 7.051 4.504 -4.892 1.00 89.81 75 PHE A C 1
ATOM 602 O O . PHE A 1 75 ? 8.161 4.496 -4.354 1.00 89.81 75 PHE A O 1
ATOM 609 N N . PHE A 1 76 ? 6.034 5.250 -4.465 1.00 86.81 76 PHE A N 1
ATOM 610 C CA . PHE A 1 76 ? 6.193 6.245 -3.411 1.00 86.81 76 PHE A CA 1
ATOM 611 C C . PHE A 1 76 ? 5.088 6.260 -2.372 1.00 86.81 76 PHE A C 1
ATOM 613 O O . PHE A 1 76 ? 5.281 6.922 -1.368 1.00 86.81 76 PHE A O 1
ATOM 620 N N . HIS A 1 77 ? 3.948 5.589 -2.549 1.00 90.62 77 HIS A N 1
ATOM 621 C CA . HIS A 1 77 ? 2.907 5.655 -1.526 1.00 90.62 77 HIS A CA 1
ATOM 622 C C . HIS A 1 77 ? 1.951 4.457 -1.513 1.00 90.62 77 HIS A C 1
ATOM 624 O O . HIS A 1 77 ? 1.965 3.587 -2.388 1.00 90.62 77 HIS A O 1
ATOM 630 N N . GLY A 1 78 ? 1.123 4.403 -0.472 1.00 92.56 78 GLY A N 1
ATOM 631 C CA . GLY A 1 78 ? -0.002 3.483 -0.345 1.00 92.56 78 GLY A CA 1
ATOM 632 C C . GLY A 1 78 ? -1.044 3.972 0.659 1.00 92.56 78 GLY A C 1
ATOM 633 O O . GLY A 1 78 ? -0.819 4.939 1.375 1.00 92.56 78 GLY A O 1
ATOM 634 N N . HIS A 1 79 ? -2.183 3.293 0.724 1.00 93.25 79 HIS A N 1
ATOM 635 C CA . HIS A 1 79 ? -3.368 3.686 1.478 1.00 93.25 79 HIS A CA 1
ATOM 636 C C . HIS A 1 79 ? -3.784 2.561 2.427 1.00 93.25 79 HIS A C 1
ATOM 638 O O . HIS A 1 79 ? -4.206 1.498 1.976 1.00 93.25 79 HIS A O 1
ATOM 644 N N . VAL A 1 80 ? -3.706 2.763 3.742 1.00 93.06 80 VAL A N 1
ATOM 645 C CA . VAL A 1 80 ? -4.325 1.834 4.699 1.00 93.06 80 VAL A CA 1
ATOM 646 C C . VAL A 1 80 ? -5.833 1.955 4.586 1.00 93.06 80 VAL A C 1
ATOM 648 O O . VAL A 1 80 ? -6.378 3.027 4.815 1.00 93.06 80 VAL A O 1
ATOM 651 N N . LEU A 1 81 ? -6.495 0.845 4.285 1.00 93.06 81 LEU A N 1
ATOM 652 C CA . LEU A 1 81 ? -7.942 0.724 4.176 1.00 93.06 81 LEU A CA 1
ATOM 653 C C . LEU A 1 81 ? -8.538 0.323 5.525 1.00 93.06 81 LEU A C 1
ATOM 655 O O . LEU A 1 81 ? -8.093 -0.657 6.136 1.00 93.06 81 LEU A O 1
ATOM 659 N N . PHE A 1 82 ? -9.570 1.041 5.966 1.00 91.94 82 PHE A N 1
ATOM 660 C CA . PHE A 1 82 ? -10.237 0.786 7.240 1.00 91.94 82 PHE A CA 1
ATOM 661 C C . PHE A 1 82 ? -11.638 0.194 7.072 1.00 91.94 82 PHE A C 1
ATOM 663 O O . PHE A 1 82 ? -12.383 0.557 6.166 1.00 91.94 82 PHE A O 1
ATOM 670 N N . GLU A 1 83 ? -12.025 -0.658 8.015 1.00 92.12 83 GLU A N 1
ATOM 671 C CA . GLU A 1 83 ? -13.384 -1.164 8.226 1.00 92.12 83 GLU A CA 1
ATOM 672 C C . GLU A 1 83 ? -13.929 -0.633 9.557 1.00 92.12 83 GLU A C 1
ATOM 674 O O . GLU A 1 83 ? -13.188 -0.534 10.535 1.00 92.12 83 GLU A O 1
ATOM 679 N N . LYS A 1 84 ? -15.230 -0.333 9.636 1.00 90.56 84 LYS A N 1
ATOM 680 C CA . LYS A 1 84 ? -15.901 -0.055 10.917 1.00 90.56 84 LYS A CA 1
ATOM 681 C C . LYS A 1 84 ? -16.507 -1.331 11.494 1.00 90.56 84 LYS A C 1
ATOM 683 O O . LYS A 1 84 ? -17.356 -1.942 10.850 1.00 90.56 84 LYS A O 1
ATOM 688 N N . LYS A 1 85 ? -16.150 -1.690 12.732 1.00 89.38 85 LYS A N 1
ATOM 689 C CA . LYS A 1 85 ? -16.773 -2.808 13.471 1.00 89.38 85 LYS A CA 1
ATOM 690 C C . LYS A 1 85 ? -17.272 -2.383 14.841 1.00 89.38 85 LYS A C 1
ATOM 692 O O . LYS A 1 85 ? -16.743 -1.453 15.443 1.00 89.38 85 LYS A O 1
ATOM 697 N N . GLN A 1 86 ? -18.274 -3.104 15.340 1.00 88.50 86 GLN A N 1
ATOM 698 C CA . GLN A 1 86 ? -18.684 -3.020 16.739 1.00 88.50 86 GLN A CA 1
ATOM 699 C C . GLN A 1 86 ? -17.728 -3.838 17.613 1.00 88.50 86 GLN A C 1
ATOM 701 O O . GLN A 1 86 ? -17.570 -5.037 17.389 1.00 88.50 86 GLN A O 1
ATOM 706 N N . GLN A 1 87 ? -17.142 -3.211 18.628 1.00 84.38 87 GLN A N 1
ATOM 707 C CA . GLN A 1 87 ? -16.397 -3.874 19.696 1.00 84.38 87 GLN A CA 1
ATOM 708 C C . GLN A 1 87 ? -16.744 -3.203 21.028 1.00 84.38 87 GLN A C 1
ATOM 710 O O . GLN A 1 87 ? -16.715 -1.978 21.138 1.00 84.38 87 GLN A O 1
ATOM 715 N N . ASP A 1 88 ? -17.120 -3.998 22.032 1.00 87.56 88 ASP A N 1
ATOM 716 C CA . ASP A 1 88 ? -17.453 -3.522 23.384 1.00 87.56 88 ASP A CA 1
ATOM 717 C C . ASP A 1 88 ? -18.492 -2.379 23.408 1.00 87.56 88 ASP A C 1
ATOM 719 O O . ASP A 1 88 ? -18.390 -1.414 24.168 1.00 87.56 88 ASP A O 1
ATOM 723 N N . GLY A 1 89 ? -19.505 -2.473 22.535 1.00 87.25 89 GLY A N 1
ATOM 724 C CA . GLY A 1 89 ? -20.581 -1.481 22.410 1.00 87.25 89 GLY A CA 1
ATOM 725 C C . GLY A 1 89 ? -20.173 -0.172 21.723 1.00 87.25 89 GLY A C 1
ATOM 726 O O . GLY A 1 89 ? -20.894 0.821 21.835 1.00 87.25 89 GLY A O 1
ATOM 727 N N . ARG A 1 90 ? -19.022 -0.143 21.041 1.00 86.31 90 ARG A N 1
ATOM 728 C CA . ARG A 1 90 ? -18.518 1.015 20.293 1.00 86.31 90 ARG A CA 1
ATOM 729 C C . ARG A 1 90 ? -18.230 0.644 18.843 1.00 86.31 90 ARG A C 1
ATOM 731 O O . ARG A 1 90 ? -17.677 -0.416 18.571 1.00 86.31 90 ARG A O 1
ATOM 738 N N . THR A 1 91 ? -18.531 1.560 17.926 1.00 88.50 91 THR A N 1
ATOM 739 C CA . THR A 1 91 ? -18.068 1.484 16.534 1.00 88.50 91 THR A CA 1
ATOM 740 C C . THR A 1 91 ? -16.627 1.978 16.467 1.00 88.50 91 THR A C 1
ATOM 742 O O . THR A 1 91 ? -16.387 3.126 16.829 1.00 88.50 91 THR A O 1
ATOM 745 N N . LEU A 1 92 ? -15.692 1.147 16.010 1.00 88.00 92 LEU A N 1
ATOM 746 C CA . LEU A 1 92 ? -14.268 1.484 15.899 1.00 88.00 92 LEU A CA 1
ATOM 747 C C . LEU A 1 92 ? -13.743 1.202 14.486 1.00 88.00 92 LEU A C 1
ATOM 749 O O . LEU A 1 92 ? -14.264 0.321 13.798 1.00 88.00 92 LEU A O 1
ATOM 753 N N . LEU A 1 93 ? -12.703 1.932 14.073 1.00 89.56 93 LEU A N 1
ATOM 754 C CA . LEU A 1 93 ? -11.987 1.735 12.807 1.00 89.56 93 LEU A CA 1
ATOM 755 C C . LEU A 1 93 ? -10.876 0.691 12.948 1.00 89.56 93 LEU A C 1
ATOM 757 O O . LEU A 1 93 ? -9.991 0.841 13.785 1.00 89.56 93 LEU A O 1
ATOM 761 N N . PHE A 1 94 ? -10.882 -0.322 12.088 1.00 91.12 94 PHE A N 1
ATOM 762 C CA . PHE A 1 94 ? -9.882 -1.388 12.023 1.00 91.12 94 PHE A CA 1
ATOM 763 C C . PHE A 1 94 ? -9.148 -1.317 10.690 1.00 91.12 94 PHE A C 1
ATOM 765 O O . PHE A 1 94 ? -9.821 -1.325 9.659 1.00 91.12 94 PHE A O 1
ATOM 772 N N . PRO A 1 95 ? -7.808 -1.283 10.655 1.00 92.50 95 PRO A N 1
ATOM 773 C CA . PRO A 1 95 ? -7.091 -1.417 9.396 1.00 92.50 95 PRO A CA 1
ATOM 774 C C . PRO A 1 95 ? -7.220 -2.855 8.882 1.00 92.50 95 PRO A C 1
ATOM 776 O O . PRO A 1 95 ? -7.191 -3.812 9.656 1.00 92.50 95 PRO A O 1
ATOM 779 N N . ARG A 1 96 ? -7.402 -3.013 7.572 1.00 94.00 96 ARG A N 1
ATOM 780 C CA . ARG A 1 96 ? -7.650 -4.323 6.942 1.00 94.00 96 ARG A CA 1
ATOM 781 C C . ARG A 1 96 ? -6.662 -4.655 5.842 1.00 94.00 96 ARG A C 1
ATOM 783 O O . ARG A 1 96 ? -6.325 -5.821 5.653 1.00 94.00 96 ARG A O 1
ATOM 790 N N . ALA A 1 97 ? -6.207 -3.648 5.112 1.00 95.94 97 ALA A N 1
ATOM 791 C CA . ALA A 1 97 ? -5.270 -3.819 4.018 1.00 95.94 97 ALA A CA 1
ATOM 792 C C . ALA A 1 97 ? -4.523 -2.514 3.736 1.00 95.94 97 ALA A C 1
ATOM 794 O O . ALA A 1 97 ? -4.923 -1.459 4.225 1.00 95.94 97 ALA A O 1
ATOM 795 N N . ILE A 1 98 ? -3.471 -2.593 2.929 1.00 95.88 98 ILE A N 1
ATOM 796 C CA . ILE A 1 98 ? -2.791 -1.452 2.321 1.00 95.88 98 ILE A CA 1
ATOM 797 C C . ILE A 1 98 ? -2.953 -1.561 0.807 1.00 95.88 98 ILE A C 1
ATOM 799 O O . ILE A 1 98 ? -2.621 -2.591 0.224 1.00 95.88 98 ILE A O 1
ATOM 803 N N . LEU A 1 99 ? -3.475 -0.512 0.184 1.00 96.06 99 LEU A N 1
ATOM 804 C CA . LEU A 1 99 ? -3.573 -0.352 -1.260 1.00 96.06 99 LEU A CA 1
ATOM 805 C C . LEU A 1 99 ? -2.384 0.479 -1.752 1.00 96.06 99 LEU A C 1
ATOM 807 O O . LEU A 1 99 ? -2.295 1.662 -1.457 1.00 96.06 99 LEU A O 1
ATOM 811 N N . TYR A 1 100 ? -1.465 -0.138 -2.477 1.00 95.81 100 TYR A N 1
ATOM 812 C CA . TYR A 1 100 ? -0.291 0.508 -3.052 1.00 95.81 100 TYR A CA 1
ATOM 813 C C . TYR A 1 100 ? -0.537 0.929 -4.498 1.00 95.81 100 TYR A C 1
ATOM 815 O O . TYR A 1 100 ? -1.121 0.165 -5.278 1.00 95.81 100 TYR A O 1
ATOM 823 N N . HIS A 1 101 ? -0.006 2.098 -4.855 1.00 92.62 101 HIS A N 1
ATOM 824 C CA . HIS A 1 101 ? 0.016 2.623 -6.216 1.00 92.62 101 HIS A CA 1
ATOM 825 C C . HIS A 1 101 ? 1.461 2.707 -6.700 1.00 92.62 101 HIS A C 1
ATOM 827 O O . HIS A 1 101 ? 2.328 3.286 -6.044 1.00 92.62 101 HIS A O 1
ATOM 833 N N . THR A 1 102 ? 1.732 2.087 -7.844 1.00 90.06 102 THR A N 1
ATOM 834 C CA . THR A 1 102 ? 3.031 2.139 -8.507 1.00 90.06 102 THR A CA 1
ATOM 835 C C . THR A 1 102 ? 2.887 2.838 -9.852 1.00 90.06 102 THR A C 1
ATOM 837 O O . THR A 1 102 ? 1.879 2.701 -10.540 1.00 90.06 102 THR A O 1
ATOM 840 N N . GLN A 1 103 ? 3.879 3.639 -10.223 1.00 85.19 103 GLN A N 1
ATOM 841 C CA . GLN A 1 103 ? 3.890 4.460 -11.433 1.00 85.19 103 GLN A CA 1
ATOM 842 C C . GLN A 1 103 ? 2.694 5.415 -11.544 1.00 85.19 103 GLN A C 1
ATOM 844 O O . GLN A 1 103 ? 2.282 5.750 -12.659 1.00 85.19 103 GLN A O 1
ATOM 849 N N . GLU A 1 104 ? 2.154 5.877 -10.405 1.00 78.94 104 GLU A N 1
ATOM 850 C CA . GLU A 1 104 ? 1.077 6.878 -10.368 1.00 78.94 104 GLU A CA 1
ATOM 851 C C . GLU A 1 104 ? 1.513 8.183 -11.069 1.00 78.94 104 GLU A C 1
ATOM 853 O O . GLU A 1 104 ? 0.809 8.762 -11.895 1.00 78.94 104 GLU A O 1
ATOM 858 N N . ASP A 1 105 ? 2.767 8.582 -10.885 1.00 77.38 105 ASP A N 1
ATOM 859 C CA . ASP A 1 105 ? 3.294 9.801 -11.495 1.00 77.38 105 ASP A CA 1
ATOM 860 C C . ASP A 1 105 ? 4.241 9.565 -12.673 1.00 77.38 105 ASP A C 1
ATOM 862 O O . ASP A 1 105 ? 4.845 10.505 -13.190 1.00 77.38 105 ASP A O 1
ATOM 866 N N . ALA A 1 106 ? 4.302 8.338 -13.203 1.00 73.88 106 ALA A N 1
ATOM 867 C CA . ALA A 1 106 ? 5.091 8.039 -14.402 1.00 73.88 106 ALA A CA 1
ATOM 868 C C . ALA A 1 106 ? 4.705 8.939 -15.592 1.00 73.88 106 ALA A C 1
ATOM 870 O O . ALA A 1 106 ? 5.555 9.349 -16.382 1.00 73.88 106 ALA A O 1
ATOM 871 N N . HIS A 1 107 ? 3.427 9.327 -15.690 1.00 69.31 107 HIS A N 1
ATOM 872 C CA . HIS A 1 107 ? 2.932 10.250 -16.714 1.00 69.31 107 HIS A CA 1
ATOM 873 C C . HIS A 1 107 ? 3.605 11.639 -16.655 1.00 69.31 107 HIS A C 1
ATOM 875 O O . HIS A 1 107 ? 3.862 12.230 -17.707 1.00 69.31 107 HIS A O 1
ATOM 881 N N . LYS A 1 108 ? 3.971 12.139 -15.463 1.00 68.75 108 LYS A N 1
ATOM 882 C CA . LYS A 1 108 ? 4.733 13.391 -15.309 1.00 68.75 108 LYS A CA 1
ATOM 883 C C . LYS A 1 108 ? 6.122 13.253 -15.939 1.00 68.75 108 LYS A C 1
ATOM 885 O O . LYS A 1 108 ? 6.526 14.106 -16.731 1.00 68.75 108 LYS A O 1
ATOM 890 N N . ALA A 1 109 ? 6.818 12.138 -15.689 1.00 65.62 109 ALA A N 1
ATOM 891 C CA . ALA A 1 109 ? 8.096 11.841 -16.345 1.00 65.62 109 ALA A CA 1
ATOM 892 C C . ALA A 1 109 ? 7.955 11.741 -17.873 1.00 65.62 109 ALA A C 1
ATOM 894 O O . ALA A 1 109 ? 8.805 12.248 -18.601 1.00 65.62 109 ALA A O 1
ATOM 895 N N . HIS A 1 110 ? 6.865 11.161 -18.379 1.00 62.59 110 HIS A N 1
ATOM 896 C CA . HIS A 1 110 ? 6.610 11.081 -19.819 1.00 62.59 110 HIS A CA 1
ATOM 897 C C . HIS A 1 110 ? 6.447 12.428 -20.511 1.00 62.59 110 HIS A C 1
ATOM 899 O O . HIS A 1 110 ? 6.951 12.606 -21.626 1.00 62.59 110 HIS A O 1
ATOM 905 N N . TRP A 1 111 ? 5.681 13.330 -19.903 1.00 58.91 111 TRP A N 1
ATOM 906 C CA . TRP A 1 111 ? 5.215 14.549 -20.560 1.00 58.91 111 TRP A CA 1
ATOM 907 C C . TRP A 1 111 ? 6.105 15.755 -20.289 1.00 58.91 111 TRP A C 1
ATOM 909 O O . TRP A 1 111 ? 6.288 16.579 -21.183 1.00 58.91 111 TRP A O 1
ATOM 919 N N . GLU A 1 112 ? 6.704 15.841 -19.103 1.00 61.75 112 GLU A N 1
ATOM 920 C CA . GLU A 1 112 ? 7.531 16.988 -18.716 1.00 61.75 112 GLU A CA 1
ATOM 921 C C . GLU A 1 112 ? 9.021 16.765 -19.001 1.00 61.75 112 GLU A C 1
ATOM 923 O O . GLU A 1 112 ? 9.762 17.725 -19.220 1.00 61.75 112 GLU A O 1
ATOM 928 N N . LYS A 1 113 ? 9.479 15.508 -19.044 1.00 52.88 113 LYS A N 1
ATOM 929 C CA . LYS A 1 113 ? 10.893 15.146 -19.211 1.00 52.88 113 LYS A CA 1
ATOM 930 C C . LYS A 1 113 ? 11.049 14.017 -20.223 1.00 52.88 113 LYS A C 1
ATOM 932 O O . LYS A 1 113 ? 11.332 12.895 -19.838 1.00 52.88 113 LYS A O 1
ATOM 937 N N . SER A 1 114 ? 10.881 14.322 -21.513 1.00 54.47 114 SER A N 1
ATOM 938 C CA . SER A 1 114 ? 11.360 13.501 -22.645 1.00 54.47 114 SER A CA 1
ATOM 939 C C . SER A 1 114 ? 11.467 11.999 -22.336 1.00 54.47 114 SER A C 1
ATOM 941 O O . SER A 1 114 ? 12.577 11.533 -22.115 1.00 54.47 114 SER A O 1
ATOM 943 N N . VAL A 1 115 ? 10.317 11.306 -22.270 1.00 58.47 115 VAL A N 1
ATOM 944 C CA . VAL A 1 115 ? 10.141 9.850 -22.057 1.00 58.47 115 VAL A CA 1
ATOM 945 C C . VAL A 1 115 ? 11.398 9.179 -21.507 1.00 58.47 115 VAL A C 1
ATOM 947 O O . VAL A 1 115 ? 12.156 8.592 -22.275 1.00 58.47 115 VAL A O 1
ATOM 950 N N . ASP A 1 116 ? 11.647 9.284 -20.201 1.00 64.19 116 ASP A N 1
ATOM 951 C CA . ASP A 1 116 ? 12.636 8.407 -19.579 1.00 64.19 116 ASP A CA 1
ATOM 952 C C . ASP A 1 116 ? 12.042 6.986 -19.584 1.00 64.19 116 ASP A C 1
ATOM 954 O O . ASP A 1 116 ? 11.096 6.717 -18.837 1.00 64.19 116 ASP A O 1
ATOM 958 N N . PRO A 1 117 ? 12.526 6.073 -20.449 1.00 66.56 117 PRO A N 1
ATOM 959 C CA . PRO A 1 117 ? 11.899 4.768 -20.641 1.00 66.56 117 PRO A CA 1
ATOM 960 C C . PRO A 1 117 ? 11.969 3.890 -19.386 1.00 66.56 117 PRO A C 1
ATOM 962 O O . PRO A 1 117 ? 11.307 2.856 -19.326 1.00 66.56 117 PRO A O 1
ATOM 965 N N . LYS A 1 118 ? 12.748 4.282 -18.370 1.00 76.19 118 LYS A N 1
ATOM 966 C CA . LYS A 1 118 ? 12.883 3.518 -17.129 1.00 76.19 118 LYS A CA 1
ATOM 967 C C . LYS A 1 118 ? 11.641 3.554 -16.230 1.00 76.19 118 LYS A C 1
ATOM 969 O O . LYS A 1 118 ? 11.604 2.778 -15.286 1.00 76.19 118 LYS A O 1
ATOM 974 N N . TYR A 1 119 ? 10.655 4.418 -16.491 1.00 73.00 119 TYR A N 1
ATOM 975 C CA . TYR A 1 119 ? 9.431 4.542 -15.675 1.00 73.00 119 TYR A CA 1
ATOM 976 C C . TYR A 1 119 ? 8.151 4.053 -16.376 1.00 73.00 119 TYR A C 1
ATOM 978 O O . TYR A 1 119 ? 7.061 4.255 -15.858 1.00 73.00 119 TYR A O 1
ATOM 986 N N . ASP A 1 120 ? 8.263 3.393 -17.533 1.00 73.06 120 ASP A N 1
ATOM 987 C CA . ASP A 1 120 ? 7.103 2.913 -18.309 1.00 73.06 120 ASP A CA 1
ATOM 988 C C . ASP A 1 120 ? 7.309 1.500 -18.824 1.00 73.06 120 ASP A C 1
ATOM 990 O O . ASP A 1 120 ? 7.327 1.205 -20.019 1.00 73.06 120 ASP A O 1
ATOM 994 N N . TYR A 1 121 ? 7.560 0.619 -17.871 1.00 78.69 121 TYR A N 1
ATOM 995 C CA . TYR A 1 121 ? 7.833 -0.789 -18.123 1.00 78.69 121 TYR A CA 1
ATOM 996 C C . TYR A 1 121 ? 6.738 -1.700 -17.558 1.00 78.69 121 TYR A C 1
ATOM 998 O O . TYR A 1 121 ? 6.791 -2.910 -17.773 1.00 78.69 121 TYR A O 1
ATOM 1006 N N . LEU A 1 122 ? 5.759 -1.142 -16.835 1.00 78.12 122 LEU A N 1
ATOM 1007 C CA . LEU A 1 122 ? 4.632 -1.885 -16.283 1.00 78.12 122 LEU A CA 1
ATOM 1008 C C . LEU A 1 122 ? 3.378 -1.662 -17.111 1.00 78.12 122 LEU A C 1
ATOM 1010 O O . LEU A 1 122 ? 3.027 -0.529 -17.449 1.00 78.12 122 LEU A O 1
ATOM 1014 N N . ASP A 1 123 ? 2.643 -2.748 -17.319 1.00 77.62 123 ASP A N 1
ATOM 1015 C CA . ASP A 1 123 ? 1.268 -2.682 -17.790 1.00 77.62 123 ASP A CA 1
ATOM 1016 C C . ASP A 1 123 ? 0.427 -1.865 -16.793 1.00 77.62 123 ASP A C 1
ATOM 1018 O O . ASP A 1 123 ? 0.544 -2.020 -15.575 1.00 77.62 123 ASP A O 1
ATOM 1022 N N . VAL A 1 124 ? -0.432 -0.976 -17.291 1.00 75.44 124 VAL A N 1
ATOM 1023 C CA . VAL A 1 124 ? -1.284 -0.115 -16.450 1.00 75.44 124 VAL A CA 1
ATOM 1024 C C . VAL A 1 124 ? -2.161 -0.911 -15.477 1.00 75.44 124 VAL A C 1
ATOM 1026 O O . VAL A 1 124 ? -2.479 -0.448 -14.383 1.00 75.44 124 VAL A O 1
ATOM 1029 N N . THR A 1 125 ? -2.507 -2.149 -15.822 1.00 76.94 125 THR A N 1
ATOM 1030 C CA . THR A 1 125 ? -3.301 -3.040 -14.972 1.00 76.94 125 THR A CA 1
ATOM 1031 C C . THR A 1 125 ? -2.482 -3.678 -13.849 1.00 76.94 125 THR A C 1
ATOM 1033 O O . THR A 1 125 ? -3.055 -4.155 -12.870 1.00 76.94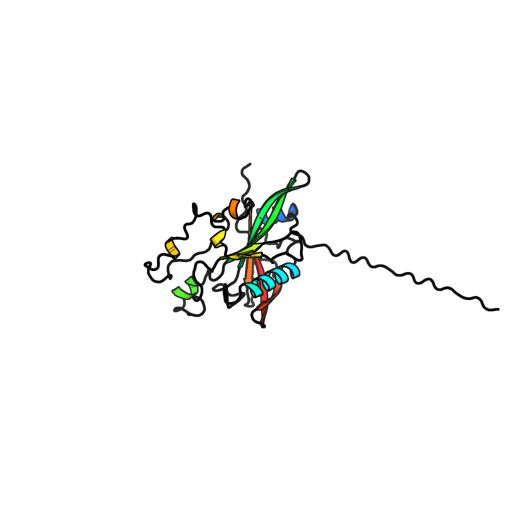 125 THR A O 1
ATOM 1036 N N . THR A 1 126 ? -1.148 -3.633 -13.922 1.00 82.62 126 THR A N 1
ATOM 1037 C CA . THR A 1 126 ? -0.240 -4.145 -12.886 1.00 82.62 126 THR A CA 1
ATOM 1038 C C . THR A 1 126 ? 0.240 -3.079 -11.898 1.00 82.62 126 THR A C 1
ATOM 1040 O O . THR A 1 126 ? 1.089 -3.371 -11.064 1.00 82.62 126 THR A O 1
ATOM 1043 N N . ARG A 1 127 ? -0.307 -1.859 -11.957 1.00 88.31 127 ARG A N 1
ATOM 1044 C CA . ARG A 1 127 ? 0.141 -0.687 -11.176 1.00 88.31 127 ARG A CA 1
ATOM 1045 C C . ARG A 1 127 ? -0.499 -0.519 -9.793 1.00 88.31 127 ARG A C 1
ATOM 1047 O O . ARG A 1 127 ? -0.202 0.421 -9.071 1.00 88.31 127 ARG A O 1
ATOM 1054 N N . ASN A 1 128 ? -1.407 -1.413 -9.406 1.00 92.38 128 ASN A N 1
ATOM 1055 C CA . ASN A 1 128 ? -2.160 -1.287 -8.158 1.00 92.38 128 ASN A CA 1
ATOM 1056 C C . ASN A 1 128 ? -2.162 -2.614 -7.412 1.00 92.38 128 ASN A C 1
ATOM 1058 O O . ASN A 1 128 ? -2.474 -3.651 -8.002 1.00 92.38 128 ASN A O 1
ATOM 1062 N N . TRP A 1 129 ? -1.852 -2.589 -6.120 1.00 96.19 129 TRP A N 1
ATOM 1063 C CA . TRP A 1 129 ? -1.672 -3.802 -5.322 1.00 96.19 129 TRP A CA 1
ATOM 1064 C C . TRP A 1 129 ? -2.320 -3.674 -3.956 1.00 96.19 129 TRP A C 1
ATOM 1066 O O . TRP A 1 129 ? -2.295 -2.613 -3.355 1.00 96.19 129 TRP A O 1
ATOM 1076 N N . ILE A 1 130 ? -2.876 -4.766 -3.446 1.00 97.25 130 ILE A N 1
ATOM 1077 C CA . ILE A 1 130 ? -3.436 -4.848 -2.100 1.00 97.25 130 ILE A CA 1
ATOM 1078 C C . ILE A 1 130 ? -2.591 -5.818 -1.286 1.00 97.25 130 ILE A C 1
ATOM 1080 O O . ILE A 1 130 ? -2.456 -6.985 -1.658 1.00 97.25 130 ILE A O 1
ATOM 1084 N N . GLN A 1 131 ? -2.062 -5.342 -0.164 1.00 97.62 131 GLN A N 1
ATOM 1085 C CA . GLN A 1 131 ? -1.440 -6.149 0.877 1.00 97.62 131 GLN A CA 1
ATOM 1086 C C . GLN A 1 131 ? -2.403 -6.269 2.059 1.00 97.62 131 GLN A C 1
ATOM 1088 O O . GLN A 1 131 ? -2.768 -5.272 2.676 1.00 97.62 131 GLN A O 1
ATOM 1093 N N . TRP A 1 132 ? -2.824 -7.485 2.394 1.00 96.19 132 TRP A N 1
ATOM 1094 C CA . TRP A 1 132 ? -3.751 -7.711 3.502 1.00 96.19 132 TRP A CA 1
ATOM 1095 C C . TRP A 1 132 ? -3.052 -7.675 4.855 1.00 96.19 132 TRP A C 1
ATOM 1097 O O . TRP A 1 132 ? -2.019 -8.317 5.045 1.00 96.19 132 TRP A O 1
ATOM 1107 N N . LEU A 1 133 ? -3.681 -7.001 5.812 1.00 94.50 133 LEU A N 1
ATOM 1108 C CA . LEU A 1 133 ? -3.257 -6.986 7.205 1.00 94.50 133 LEU A CA 1
ATOM 1109 C C . LEU A 1 133 ? -3.959 -8.117 7.960 1.00 94.50 133 LEU A C 1
ATOM 1111 O O . LEU A 1 133 ? -5.105 -8.469 7.659 1.00 94.50 133 LEU A O 1
ATOM 1115 N N . SER A 1 134 ? -3.252 -8.721 8.909 1.00 86.44 134 SER A N 1
ATOM 1116 C CA . SER A 1 134 ? -3.741 -9.859 9.687 1.00 86.44 134 SER A CA 1
ATOM 1117 C C . SER A 1 134 ? -3.861 -9.508 11.165 1.00 86.44 134 SER A C 1
ATOM 1119 O O . SER A 1 134 ? -3.240 -8.570 11.671 1.00 86.44 134 SER A O 1
ATOM 1121 N N . ASP A 1 135 ? -4.676 -10.296 11.859 1.00 76.69 135 ASP A N 1
ATOM 1122 C CA . ASP A 1 135 ? -4.699 -10.344 13.318 1.00 76.69 135 ASP A CA 1
ATOM 1123 C C . ASP A 1 135 ? -3.598 -11.285 13.854 1.00 76.69 135 ASP A C 1
ATOM 1125 O O . ASP A 1 135 ? -3.273 -11.236 15.036 1.00 76.69 135 ASP A O 1
ATOM 1129 N N . ASP A 1 136 ? -2.988 -12.117 12.996 1.00 81.06 136 ASP A N 1
ATOM 1130 C CA . ASP A 1 136 ? -1.792 -12.910 13.304 1.00 81.06 136 ASP A CA 1
ATOM 1131 C C . ASP A 1 136 ? -0.533 -12.214 12.749 1.00 81.06 136 ASP A C 1
ATOM 1133 O O . ASP A 1 136 ? -0.370 -12.150 11.527 1.00 81.06 136 ASP A O 1
ATOM 1137 N N . PRO A 1 137 ? 0.404 -11.749 13.600 1.00 72.69 137 PRO A N 1
ATOM 1138 C CA . PRO A 1 137 ? 1.646 -11.108 13.160 1.00 72.69 137 PRO A CA 1
ATOM 1139 C C . PRO A 1 137 ? 2.506 -11.955 12.213 1.00 72.69 137 PRO A C 1
ATOM 1141 O O . PRO A 1 137 ? 3.325 -11.409 11.481 1.00 72.69 137 PRO A O 1
ATOM 1144 N N . ARG A 1 138 ? 2.360 -13.285 12.230 1.00 78.38 138 ARG A N 1
ATOM 1145 C CA . ARG A 1 138 ? 3.100 -14.196 11.337 1.00 78.38 138 ARG A CA 1
ATOM 1146 C C . ARG A 1 138 ? 2.556 -14.190 9.912 1.00 78.38 138 ARG A C 1
ATOM 1148 O O . ARG A 1 138 ? 3.258 -14.605 8.997 1.00 78.38 138 ARG A O 1
ATOM 1155 N N . GLU A 1 139 ? 1.312 -13.756 9.747 1.00 85.81 139 GLU A N 1
ATOM 1156 C CA . GLU A 1 139 ? 0.600 -13.699 8.471 1.00 85.81 139 GLU A CA 1
ATOM 1157 C C . GLU A 1 139 ? 0.329 -12.251 8.024 1.00 85.81 139 GLU A C 1
ATOM 1159 O O . GLU A 1 139 ? -0.207 -12.028 6.936 1.00 85.81 139 GLU A O 1
ATOM 1164 N N . ASP A 1 140 ? 0.680 -11.260 8.853 1.00 88.12 140 ASP A N 1
ATOM 1165 C CA . ASP A 1 140 ? 0.494 -9.838 8.568 1.00 88.12 140 ASP A CA 1
ATOM 1166 C C . ASP A 1 140 ? 1.286 -9.439 7.319 1.00 88.12 140 ASP A C 1
ATOM 1168 O O . ASP A 1 140 ? 2.501 -9.618 7.239 1.00 88.12 140 ASP A O 1
ATOM 1172 N N . GLY A 1 141 ? 0.578 -8.942 6.306 1.00 90.69 141 GLY A N 1
ATOM 1173 C CA . GLY A 1 141 ? 1.172 -8.562 5.032 1.00 90.69 141 GLY A CA 1
ATOM 1174 C C . GLY A 1 141 ? 1.569 -9.716 4.109 1.00 90.69 141 GLY A C 1
ATOM 1175 O O . GLY A 1 141 ? 2.145 -9.446 3.057 1.00 90.69 141 GLY A O 1
ATOM 1176 N N . ALA A 1 142 ? 1.256 -10.973 4.449 1.00 91.50 142 ALA A N 1
ATOM 1177 C CA . ALA A 1 142 ? 1.659 -12.142 3.657 1.00 91.50 142 ALA A CA 1
ATOM 1178 C C . ALA A 1 142 ? 0.812 -12.365 2.390 1.00 91.50 142 ALA A C 1
ATOM 1180 O O . ALA A 1 142 ? 1.238 -13.065 1.473 1.00 91.50 142 ALA A O 1
ATOM 1181 N N . ARG A 1 143 ? -0.402 -11.802 2.322 1.00 95.25 143 ARG A N 1
ATOM 1182 C CA . ARG A 1 143 ? -1.274 -11.912 1.140 1.00 95.25 143 ARG A CA 1
ATOM 1183 C C . ARG A 1 143 ? -1.194 -10.621 0.334 1.00 95.25 143 ARG A C 1
ATOM 1185 O O . ARG A 1 143 ? -1.777 -9.617 0.740 1.00 95.25 143 ARG A O 1
ATOM 1192 N N . ILE A 1 144 ? -0.495 -10.664 -0.799 1.00 96.81 144 ILE A N 1
ATOM 1193 C CA . ILE A 1 144 ? -0.299 -9.521 -1.702 1.00 96.81 144 ILE A CA 1
ATOM 1194 C C . ILE A 1 144 ? -0.833 -9.859 -3.091 1.00 96.81 144 ILE A C 1
ATOM 1196 O O . ILE A 1 144 ? -0.411 -10.832 -3.713 1.00 96.81 144 ILE A O 1
ATOM 1200 N N . HIS A 1 145 ? -1.819 -9.098 -3.550 1.00 95.88 145 HIS A N 1
ATOM 1201 C CA . HIS A 1 145 ? -2.554 -9.362 -4.785 1.00 95.88 145 HIS A CA 1
ATOM 1202 C C . HIS A 1 145 ? -2.625 -8.094 -5.628 1.00 95.88 145 HIS A C 1
ATOM 1204 O O . HIS A 1 145 ? -2.563 -6.985 -5.102 1.00 95.88 145 HIS A O 1
ATOM 1210 N N . ASN A 1 146 ? -2.816 -8.242 -6.934 1.00 94.31 146 ASN A N 1
ATOM 1211 C CA . ASN A 1 146 ? -3.130 -7.094 -7.766 1.00 94.31 146 ASN A CA 1
ATOM 1212 C C . ASN A 1 146 ? -4.538 -6.564 -7.426 1.00 94.31 146 ASN A C 1
ATOM 1214 O O . ASN A 1 146 ? -5.493 -7.333 -7.303 1.00 94.31 146 ASN A O 1
ATOM 1218 N N . ALA A 1 147 ? -4.673 -5.248 -7.267 1.00 93.75 147 ALA A N 1
ATOM 1219 C CA . ALA A 1 147 ? -5.913 -4.609 -6.831 1.00 93.75 147 ALA A CA 1
ATOM 1220 C C . ALA A 1 147 ? -7.032 -4.681 -7.885 1.00 93.75 147 ALA A C 1
ATOM 1222 O O . ALA A 1 147 ? -8.206 -4.548 -7.540 1.00 93.75 147 ALA A O 1
ATOM 1223 N N . ARG A 1 148 ? -6.698 -4.943 -9.158 1.00 89.94 148 ARG A N 1
ATOM 1224 C CA . ARG A 1 148 ? -7.670 -5.109 -10.249 1.00 89.94 148 ARG A CA 1
ATOM 1225 C C . ARG A 1 148 ? -8.731 -6.153 -9.925 1.00 89.94 148 ARG A C 1
ATOM 1227 O O . ARG 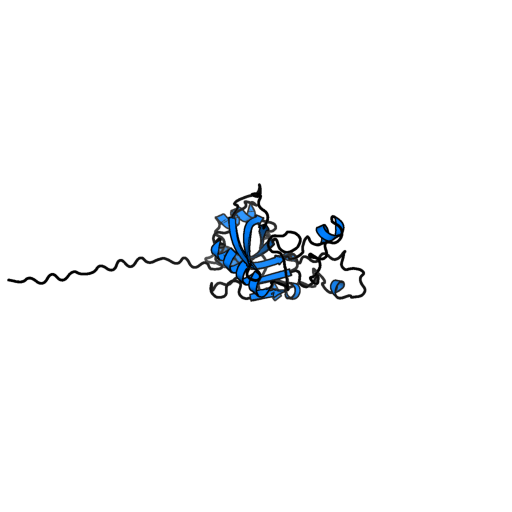A 1 148 ? -9.901 -5.962 -10.247 1.00 89.94 148 ARG A O 1
ATOM 1234 N N . ASP A 1 149 ? -8.339 -7.243 -9.273 1.00 91.38 149 ASP A N 1
ATOM 1235 C CA . ASP A 1 149 ? -9.249 -8.348 -8.968 1.00 91.38 149 ASP A CA 1
ATOM 1236 C C . ASP A 1 149 ? -10.336 -7.947 -7.954 1.00 91.38 149 ASP A C 1
ATOM 1238 O O . ASP A 1 149 ? -11.366 -8.611 -7.862 1.00 91.38 149 ASP A O 1
ATOM 1242 N N . TYR A 1 150 ? -10.156 -6.816 -7.265 1.00 93.31 150 TYR A N 1
ATOM 1243 C CA . TYR A 1 150 ? -11.061 -6.270 -6.253 1.00 93.31 150 TYR A CA 1
ATOM 1244 C C . TYR A 1 150 ? -11.850 -5.050 -6.742 1.00 93.31 150 TYR A C 1
ATOM 1246 O O . TYR A 1 150 ? -12.527 -4.407 -5.949 1.00 93.31 150 TYR A O 1
ATOM 1254 N N . LEU A 1 151 ? -11.789 -4.719 -8.033 1.00 90.81 151 LEU A N 1
ATOM 1255 C CA . LEU A 1 151 ? -12.504 -3.574 -8.595 1.00 90.81 151 LEU A CA 1
ATOM 1256 C C . LEU A 1 151 ? -14.018 -3.755 -8.613 1.00 90.81 151 LEU A C 1
ATOM 1258 O O . LEU A 1 151 ? -14.522 -4.799 -9.043 1.00 90.81 151 LEU A O 1
ATOM 1262 N N . ASP A 1 152 ? -14.727 -2.685 -8.272 1.00 89.50 152 ASP A N 1
ATOM 1263 C CA . ASP A 1 152 ? -16.129 -2.497 -8.616 1.00 89.50 152 ASP A CA 1
ATOM 1264 C C . ASP A 1 152 ? -16.226 -2.017 -10.072 1.00 89.50 152 ASP A C 1
ATOM 1266 O O . ASP A 1 152 ? -16.064 -0.834 -10.394 1.00 89.50 152 ASP A O 1
ATOM 1270 N N . ILE A 1 153 ? -16.500 -2.966 -10.969 1.00 86.75 153 ILE A N 1
ATOM 1271 C CA . ILE A 1 153 ? -16.612 -2.710 -12.410 1.00 86.75 153 ILE A CA 1
ATOM 1272 C C . ILE A 1 153 ? -17.789 -1.792 -12.767 1.00 86.75 153 ILE A C 1
ATOM 1274 O O . ILE A 1 153 ? -17.815 -1.257 -13.872 1.00 86.75 153 ILE A O 1
ATOM 1278 N N . SER A 1 154 ? -18.749 -1.582 -11.856 1.00 85.62 154 SER A N 1
ATOM 1279 C CA . SER A 1 154 ? -19.837 -0.620 -12.067 1.00 85.62 154 SER A CA 1
ATOM 1280 C C . SER A 1 154 ? -19.376 0.830 -11.907 1.00 85.62 154 SER A C 1
ATOM 1282 O O . SER A 1 154 ? -19.957 1.734 -12.506 1.00 85.62 154 SER A O 1
ATOM 1284 N N . GLN A 1 155 ? -18.309 1.056 -11.137 1.00 79.25 155 GLN A N 1
ATOM 1285 C CA . GLN A 1 155 ? -17.742 2.381 -10.894 1.00 79.25 155 GLN A CA 1
ATOM 1286 C C . GLN A 1 155 ? -16.531 2.681 -11.769 1.00 79.25 155 GLN A C 1
ATOM 1288 O O . GLN A 1 155 ? -16.266 3.843 -12.084 1.00 79.25 155 GLN A O 1
ATOM 1293 N N . LYS A 1 156 ? -15.757 1.650 -12.120 1.00 76.44 156 LYS A N 1
ATOM 1294 C CA . LYS A 1 156 ? -14.537 1.802 -12.910 1.00 76.44 156 LYS A CA 1
ATOM 1295 C C . LYS A 1 156 ? -14.330 0.599 -13.815 1.00 76.44 156 LYS A C 1
ATOM 1297 O O . LYS A 1 156 ? -13.968 -0.477 -13.351 1.00 76.44 156 LYS A O 1
ATOM 1302 N N . ASP A 1 157 ? -14.505 0.814 -15.115 1.00 73.56 157 ASP A N 1
ATOM 1303 C CA . ASP A 1 157 ? -14.331 -0.229 -16.122 1.00 73.56 157 ASP A CA 1
ATOM 1304 C C . ASP A 1 157 ? -12.847 -0.385 -16.521 1.00 73.56 157 ASP A C 1
ATOM 1306 O O . ASP A 1 157 ? -12.251 0.561 -17.060 1.00 73.56 157 ASP A O 1
ATOM 1310 N N . PRO A 1 158 ? -12.221 -1.553 -16.270 1.00 68.31 158 PRO A N 1
ATOM 1311 C CA . PRO A 1 158 ? -10.871 -1.832 -16.733 1.00 68.31 158 PRO A CA 1
ATOM 1312 C C . PRO A 1 158 ? -10.818 -2.290 -18.208 1.00 68.31 158 PRO A C 1
ATOM 1314 O O . PRO A 1 158 ? -9.727 -2.407 -18.762 1.00 68.31 158 PRO A O 1
ATOM 1317 N N . ALA A 1 159 ? -11.949 -2.553 -18.878 1.00 69.19 159 ALA A N 1
ATOM 1318 C CA . ALA A 1 159 ? -11.987 -3.071 -20.254 1.00 69.19 159 ALA A CA 1
ATOM 1319 C C . ALA A 1 159 ? -11.281 -2.155 -21.266 1.00 69.19 159 ALA A C 1
ATOM 1321 O O . ALA A 1 159 ? -10.633 -2.636 -22.197 1.00 69.19 159 ALA A O 1
ATOM 1322 N N . GLN A 1 160 ? -11.341 -0.838 -21.051 1.00 61.78 160 GLN A N 1
ATOM 1323 C CA . GLN A 1 160 ? -10.691 0.162 -21.904 1.00 61.78 160 GLN A CA 1
ATOM 1324 C C . GLN A 1 160 ? -9.162 -0.002 -22.011 1.00 61.78 160 GLN A C 1
ATOM 1326 O O . GLN A 1 160 ? -8.594 0.396 -23.022 1.00 61.78 160 GLN A O 1
ATOM 1331 N N . PHE A 1 161 ? -8.504 -0.635 -21.031 1.00 58.38 161 PHE A N 1
ATOM 1332 C CA . PHE A 1 161 ? -7.048 -0.855 -21.033 1.00 58.38 161 PHE A CA 1
ATOM 1333 C C . PHE A 1 161 ? -6.632 -2.143 -21.758 1.00 58.38 161 PHE A C 1
ATOM 1335 O O . PHE A 1 161 ? -5.473 -2.294 -22.130 1.00 58.38 161 PHE A O 1
ATOM 1342 N N . PHE A 1 162 ? -7.571 -3.068 -21.989 1.00 61.75 162 PHE A N 1
ATOM 1343 C CA . PHE A 1 162 ? -7.316 -4.324 -22.707 1.00 61.75 162 PHE A CA 1
ATOM 1344 C C . PHE A 1 162 ? -7.591 -4.223 -24.210 1.00 61.75 162 PHE A C 1
ATOM 1346 O O . PHE A 1 162 ? -7.255 -5.135 -24.969 1.00 61.75 162 PHE A O 1
ATOM 1353 N N . ASN A 1 163 ? -8.180 -3.113 -24.659 1.00 58.47 163 ASN A N 1
ATOM 1354 C CA . ASN A 1 163 ? -8.366 -2.841 -26.075 1.00 58.47 163 ASN A CA 1
ATOM 1355 C C . ASN A 1 163 ? -7.030 -2.417 -26.698 1.00 58.47 163 ASN A C 1
ATOM 1357 O O . ASN A 1 163 ? -6.684 -1.244 -26.729 1.00 58.47 163 ASN A O 1
ATOM 1361 N N . GLN A 1 164 ? -6.309 -3.387 -27.266 1.00 50.47 164 GLN A N 1
ATOM 1362 C CA . GLN A 1 164 ? -5.029 -3.215 -27.980 1.00 50.47 164 GLN A CA 1
ATOM 1363 C C . GLN A 1 164 ? -5.070 -2.207 -29.153 1.00 50.47 164 GLN A C 1
ATOM 1365 O O . GLN A 1 164 ? -4.039 -1.905 -29.745 1.00 50.47 164 GLN A O 1
ATOM 1370 N N . SER A 1 165 ? -6.256 -1.710 -29.514 1.00 48.56 165 SER A N 1
ATOM 1371 C CA . SER A 1 165 ? -6.497 -0.730 -30.574 1.00 48.56 165 SER A CA 1
ATOM 1372 C C . SER A 1 165 ? -6.524 0.730 -30.105 1.00 48.56 165 SER A C 1
ATOM 1374 O O . SER A 1 165 ? -6.588 1.621 -30.952 1.00 48.56 165 SER A O 1
ATOM 1376 N N . SER A 1 166 ? -6.504 1.014 -28.798 1.00 44.53 166 SER A N 1
ATOM 1377 C CA . SER A 1 166 ? -6.271 2.384 -28.323 1.00 44.53 166 SER A CA 1
ATOM 1378 C C . SER A 1 166 ? -4.819 2.766 -28.609 1.00 44.53 166 SER A C 1
ATOM 1380 O O . SER A 1 166 ? -3.940 1.912 -28.521 1.00 44.53 166 SER A O 1
ATOM 1382 N N . GLY A 1 167 ? -4.568 4.023 -28.991 1.00 50.47 167 GLY A N 1
ATOM 1383 C CA . GLY A 1 167 ? -3.228 4.552 -29.266 1.00 50.47 167 GLY A CA 1
ATOM 1384 C C . GLY A 1 167 ? -2.239 4.367 -28.102 1.00 50.47 167 GLY A C 1
ATOM 1385 O O . GLY A 1 167 ? -2.555 3.700 -27.119 1.00 50.47 167 GLY A O 1
ATOM 1386 N N . PRO A 1 168 ? -1.018 4.931 -28.187 1.00 49.94 168 PRO A N 1
ATOM 1387 C CA . PRO A 1 168 ? -0.011 4.724 -27.149 1.00 49.94 168 PRO A CA 1
ATOM 1388 C C . PRO A 1 168 ? -0.632 4.982 -25.771 1.00 49.94 168 PRO A C 1
ATOM 1390 O O . PRO A 1 168 ? -1.280 6.010 -25.594 1.00 49.94 168 PRO A O 1
ATOM 1393 N N . GLN A 1 169 ? -0.431 4.058 -24.822 1.00 53.88 169 GLN A N 1
ATOM 1394 C CA . GLN A 1 169 ? -1.008 4.035 -23.460 1.00 53.88 169 GLN A CA 1
ATOM 1395 C C . GLN A 1 169 ? -0.732 5.311 -22.622 1.00 53.88 169 GLN A C 1
ATOM 1397 O O . GLN A 1 169 ? -1.149 5.420 -21.476 1.00 53.88 169 GLN A O 1
ATOM 1402 N N . LYS A 1 170 ? -0.082 6.303 -23.240 1.00 44.00 170 LYS A N 1
ATOM 1403 C CA . LYS A 1 170 ? 0.257 7.654 -22.801 1.00 44.00 170 LYS A CA 1
ATOM 1404 C C . LYS A 1 170 ? -0.879 8.427 -22.137 1.00 44.00 170 LYS A C 1
ATOM 1406 O O . LYS A 1 170 ? -0.563 9.254 -21.302 1.00 44.00 170 LYS A O 1
ATOM 1411 N N . GLU A 1 171 ? -2.149 8.210 -22.483 1.00 49.38 171 GLU A N 1
ATOM 1412 C CA . GLU A 1 171 ? -3.285 8.959 -21.897 1.00 49.38 171 GLU A CA 1
ATOM 1413 C C . GLU A 1 171 ? -3.994 8.220 -20.751 1.00 49.38 171 GLU A C 1
ATOM 1415 O O . GLU A 1 171 ? -4.907 8.753 -20.123 1.00 49.38 171 GLU A O 1
ATOM 1420 N N . LEU A 1 172 ? -3.588 6.984 -20.465 1.00 55.91 172 LEU A N 1
ATOM 1421 C CA . LEU A 1 172 ? -4.328 6.070 -19.607 1.00 55.91 172 LEU A CA 1
ATOM 1422 C C . LEU A 1 172 ? -3.609 5.893 -18.270 1.00 55.91 172 LEU A C 1
ATOM 1424 O O . LEU A 1 172 ? -3.056 4.838 -17.967 1.00 55.91 172 LEU A O 1
ATOM 1428 N N . HIS A 1 173 ? -3.637 6.946 -17.452 1.00 63.06 173 HIS A N 1
ATOM 1429 C CA . HIS A 1 173 ? -3.280 6.824 -16.045 1.00 63.06 173 HIS A CA 1
ATOM 1430 C C . HIS A 1 173 ? -4.317 5.950 -15.321 1.00 63.06 173 HIS A C 1
ATOM 1432 O O . HIS A 1 173 ? -5.511 6.263 -15.343 1.00 63.06 173 HIS A O 1
ATOM 1438 N N . TYR A 1 174 ? -3.889 4.853 -14.687 1.00 74.75 174 TYR A N 1
ATOM 1439 C CA . TYR A 1 174 ? -4.798 3.927 -14.008 1.00 74.75 174 TYR A CA 1
ATOM 1440 C C . TYR A 1 174 ? -4.448 3.725 -12.533 1.00 74.75 174 TYR A C 1
ATOM 1442 O O . TYR A 1 174 ? -3.979 2.662 -12.138 1.00 74.75 174 TYR A O 1
ATOM 1450 N N . THR A 1 175 ? -4.758 4.721 -11.702 1.00 84.38 175 THR A N 1
ATOM 1451 C CA . THR A 1 175 ? -4.834 4.560 -10.240 1.00 84.38 175 THR A CA 1
ATOM 1452 C C . THR A 1 175 ? -6.181 3.973 -9.859 1.00 84.38 175 THR A C 1
ATOM 1454 O O . THR A 1 175 ? -7.221 4.522 -10.222 1.00 84.38 175 THR A O 1
ATOM 1457 N N . ILE A 1 176 ? -6.216 2.881 -9.109 1.00 87.69 176 ILE A N 1
ATOM 1458 C CA . ILE A 1 176 ? -7.448 2.388 -8.486 1.00 87.69 176 ILE A CA 1
ATOM 1459 C C . ILE A 1 176 ? -7.610 3.114 -7.159 1.00 87.69 176 ILE A C 1
ATOM 1461 O O . ILE A 1 176 ? -6.899 2.805 -6.224 1.00 87.69 176 ILE A O 1
ATOM 1465 N N . HIS A 1 177 ? -8.554 4.041 -7.028 1.00 88.81 177 HIS A N 1
ATOM 1466 C CA . HIS A 1 177 ? -8.792 4.666 -5.724 1.00 88.81 177 HIS A CA 1
ATOM 1467 C C . HIS A 1 177 ? -9.567 3.716 -4.811 1.00 88.81 177 HIS A C 1
ATOM 1469 O O . HIS A 1 177 ? -10.353 2.903 -5.303 1.00 88.81 177 HIS A O 1
ATOM 1475 N N . ALA A 1 178 ? -9.448 3.866 -3.490 1.00 90.06 178 ALA A N 1
ATOM 1476 C CA . ALA A 1 178 ? -10.144 2.992 -2.545 1.00 90.06 178 ALA A CA 1
ATOM 1477 C C . ALA A 1 178 ? -11.669 2.945 -2.762 1.00 90.06 178 ALA A C 1
ATOM 1479 O O . ALA A 1 178 ? -12.270 1.877 -2.679 1.00 90.06 178 ALA A O 1
ATOM 1480 N N . LYS A 1 179 ? -12.292 4.067 -3.158 1.00 87.00 179 LYS A N 1
ATOM 1481 C CA . LYS A 1 179 ? -13.723 4.119 -3.520 1.00 87.00 179 LYS A CA 1
ATOM 1482 C C . LYS A 1 179 ? -14.108 3.210 -4.694 1.00 87.00 179 LYS A C 1
ATOM 1484 O O . LYS A 1 179 ? -15.263 2.834 -4.801 1.00 87.00 179 LYS A O 1
ATOM 1489 N N . ASN A 1 180 ? -13.161 2.876 -5.575 1.00 90.00 180 ASN A N 1
ATOM 1490 C CA . ASN A 1 180 ? -13.385 2.004 -6.729 1.00 90.00 180 ASN A CA 1
ATOM 1491 C C . ASN A 1 180 ? -13.336 0.511 -6.371 1.00 90.00 180 ASN A C 1
ATOM 1493 O O . ASN A 1 180 ? -13.506 -0.321 -7.262 1.00 90.00 180 ASN A O 1
ATOM 1497 N N . LEU A 1 181 ? -13.046 0.159 -5.117 1.00 92.12 181 LEU A N 1
ATOM 1498 C CA . LEU A 1 181 ? -12.970 -1.227 -4.677 1.00 92.12 181 LEU A CA 1
ATOM 1499 C C . LEU A 1 181 ? -14.356 -1.763 -4.302 1.00 92.12 181 LEU A C 1
ATOM 1501 O O . LEU A 1 181 ? -15.163 -1.092 -3.662 1.00 92.12 181 LEU A O 1
ATOM 1505 N N . ASP A 1 182 ? -14.605 -3.010 -4.677 1.00 93.81 182 ASP A N 1
ATOM 1506 C CA . ASP A 1 182 ? -15.832 -3.739 -4.389 1.00 93.81 182 ASP A CA 1
ATOM 1507 C C . ASP A 1 182 ? -15.777 -4.329 -2.972 1.00 93.81 182 ASP A C 1
ATOM 1509 O O . ASP A 1 182 ? -14.956 -5.200 -2.663 1.00 93.81 182 ASP A O 1
ATOM 1513 N N . ALA A 1 183 ? -16.688 -3.880 -2.107 1.00 92.88 183 ALA A N 1
ATOM 1514 C CA . ALA A 1 183 ? -16.768 -4.325 -0.718 1.00 92.88 183 ALA A CA 1
ATOM 1515 C C . ALA A 1 183 ? -17.021 -5.839 -0.568 1.00 92.88 183 ALA A C 1
ATOM 1517 O O . ALA A 1 183 ? -16.533 -6.456 0.382 1.00 92.88 183 ALA A O 1
ATOM 1518 N N . GLN A 1 184 ? -17.757 -6.466 -1.493 1.00 93.88 184 GLN A N 1
ATOM 1519 C CA . GLN A 1 184 ? -17.998 -7.913 -1.466 1.00 93.88 184 GLN A CA 1
ATOM 1520 C C . GLN A 1 184 ? -16.720 -8.680 -1.790 1.00 93.88 184 GLN A C 1
ATOM 1522 O O . GLN A 1 184 ? -16.414 -9.665 -1.118 1.00 93.88 184 GLN A O 1
ATOM 1527 N N . LYS A 1 185 ? -15.944 -8.210 -2.772 1.00 95.31 185 LYS A N 1
ATOM 1528 C CA . LYS A 1 185 ? -14.654 -8.823 -3.128 1.00 95.31 185 LYS A CA 1
ATOM 1529 C C . LYS A 1 185 ? -13.605 -8.624 -2.040 1.00 95.31 185 LYS A C 1
ATOM 1531 O O . LYS A 1 185 ? -12.814 -9.528 -1.784 1.00 95.31 185 LYS A O 1
ATOM 1536 N N . LEU A 1 186 ? -13.605 -7.461 -1.389 1.00 93.31 186 LEU A N 1
ATOM 1537 C CA . LEU A 1 186 ? -12.759 -7.193 -0.225 1.00 93.31 186 LEU A CA 1
ATOM 1538 C C . LEU A 1 186 ? -13.180 -8.012 1.008 1.00 93.31 186 LEU A C 1
ATOM 1540 O O . LEU A 1 186 ? -12.369 -8.285 1.890 1.00 93.31 186 LEU A O 1
ATOM 1544 N N . GLY A 1 187 ? -14.453 -8.393 1.110 1.00 93.69 187 GLY A N 1
ATOM 1545 C CA . GLY A 1 187 ? -14.994 -9.029 2.310 1.00 93.69 187 GLY A CA 1
ATOM 1546 C C . GLY A 1 187 ? -15.155 -8.068 3.494 1.00 93.69 187 GLY A C 1
ATOM 1547 O O . GLY A 1 187 ? -15.290 -8.527 4.628 1.00 93.69 187 GLY A O 1
ATOM 1548 N N . PHE A 1 188 ? -15.129 -6.753 3.252 1.00 92.81 188 PHE A N 1
ATOM 1549 C CA . PHE A 1 188 ? -15.452 -5.717 4.233 1.00 92.81 188 PHE A CA 1
ATOM 1550 C C . PHE A 1 188 ? -15.943 -4.435 3.551 1.00 92.81 188 PHE A C 1
ATOM 1552 O O . PHE A 1 188 ? -15.607 -4.155 2.402 1.00 92.81 188 PHE A O 1
ATOM 1559 N N . VAL A 1 189 ? -16.719 -3.633 4.283 1.00 91.44 189 VAL A N 1
ATOM 1560 C CA . VAL A 1 189 ? -17.149 -2.305 3.825 1.00 91.44 189 VAL A CA 1
ATOM 1561 C C . VAL A 1 189 ? -16.078 -1.284 4.189 1.00 91.44 189 VAL A C 1
ATOM 1563 O O . VAL A 1 189 ? -15.747 -1.118 5.367 1.00 91.44 189 VAL A O 1
ATOM 1566 N N . LEU A 1 190 ? -15.542 -0.604 3.175 1.00 90.44 190 LEU A N 1
ATOM 1567 C CA . LEU A 1 190 ? -14.572 0.467 3.358 1.00 90.44 190 LEU A CA 1
ATOM 1568 C C . LEU A 1 190 ? -15.214 1.623 4.135 1.00 90.44 190 LEU A C 1
ATOM 1570 O O . LEU A 1 190 ? -16.240 2.155 3.733 1.00 90.44 190 LEU A O 1
ATOM 1574 N N . ALA A 1 191 ? -14.589 2.019 5.237 1.00 89.69 191 ALA A N 1
ATOM 1575 C CA . ALA A 1 191 ? -15.016 3.146 6.063 1.00 89.69 191 ALA A CA 1
ATOM 1576 C C . ALA A 1 191 ? -14.117 4.385 5.907 1.00 89.69 191 ALA A C 1
ATOM 1578 O O . ALA A 1 191 ? -14.454 5.465 6.400 1.00 89.69 191 ALA A O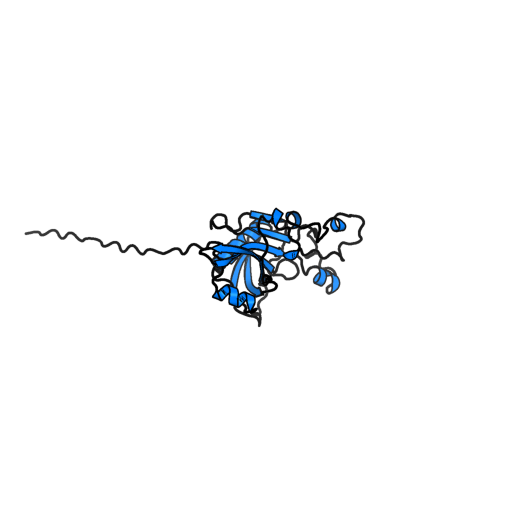 1
ATOM 1579 N N . GLY A 1 192 ? -12.962 4.230 5.261 1.00 87.62 192 GLY A N 1
ATOM 1580 C CA . GLY A 1 192 ? -11.995 5.294 5.031 1.00 87.62 192 GLY A CA 1
ATOM 1581 C C . GLY A 1 192 ? -10.603 4.758 4.716 1.00 87.62 192 GLY A C 1
ATOM 1582 O O . GLY A 1 192 ? -10.376 3.546 4.732 1.00 87.62 192 GLY A O 1
ATOM 1583 N N . GLU A 1 193 ? -9.675 5.674 4.464 1.00 90.06 193 GLU A N 1
ATOM 1584 C CA . GLU A 1 193 ? -8.279 5.393 4.160 1.00 90.06 193 GLU A CA 1
ATOM 1585 C C . GLU A 1 193 ? -7.302 6.430 4.742 1.00 90.06 193 GLU A C 1
ATOM 1587 O O . GLU A 1 193 ? -7.640 7.595 4.970 1.00 90.06 193 GLU A O 1
ATOM 1592 N N . LEU A 1 194 ? -6.063 5.993 4.962 1.00 87.44 194 LEU A N 1
ATOM 1593 C CA . LEU A 1 194 ? -4.925 6.825 5.359 1.00 87.44 194 LEU A CA 1
ATOM 1594 C C . LEU A 1 194 ? -3.780 6.592 4.376 1.00 87.44 194 LEU A C 1
ATOM 1596 O O . LEU A 1 194 ? -3.340 5.456 4.234 1.00 87.44 194 LEU A O 1
ATOM 1600 N N . GLN A 1 195 ? -3.277 7.647 3.743 1.00 88.19 195 GLN A N 1
ATOM 1601 C CA . GLN A 1 195 ? -2.149 7.584 2.819 1.00 88.19 195 GLN A CA 1
ATOM 1602 C C . GLN A 1 195 ? -0.811 7.616 3.571 1.00 88.19 195 GLN A C 1
ATOM 1604 O O . GLN A 1 195 ? -0.656 8.296 4.586 1.00 88.19 195 GLN A O 1
ATOM 1609 N N . PHE A 1 196 ? 0.157 6.878 3.042 1.00 85.94 196 PHE A N 1
ATOM 1610 C CA . PHE A 1 196 ? 1.540 6.761 3.483 1.00 85.94 196 PHE A CA 1
ATOM 1611 C C . PHE A 1 196 ? 2.421 7.066 2.298 1.00 85.94 196 PHE A C 1
ATOM 1613 O O . PHE A 1 196 ? 2.284 6.391 1.288 1.00 85.94 196 PHE A O 1
ATOM 1620 N N . GLU A 1 197 ? 3.334 8.007 2.430 1.00 87.19 197 GLU A N 1
ATOM 1621 C CA . GLU A 1 197 ? 4.309 8.339 1.402 1.00 87.19 197 GLU A CA 1
ATOM 1622 C C . GLU A 1 197 ? 5.706 7.926 1.865 1.00 87.19 197 GLU A C 1
ATOM 1624 O O . GLU A 1 197 ? 6.028 8.001 3.050 1.00 87.19 197 GLU A O 1
ATOM 1629 N N . PHE A 1 198 ? 6.532 7.493 0.924 1.00 86.62 198 PHE A N 1
ATOM 1630 C CA . PHE A 1 198 ? 7.877 6.977 1.099 1.00 86.62 198 PHE A CA 1
ATOM 1631 C C . PHE A 1 198 ? 8.789 7.703 0.115 1.00 86.62 198 PHE A C 1
ATOM 1633 O O . PHE A 1 198 ? 8.598 7.604 -1.096 1.00 86.62 198 PHE A O 1
ATOM 1640 N N . TYR A 1 199 ? 9.803 8.396 0.621 1.00 84.06 199 TYR A N 1
ATOM 1641 C CA . TYR A 1 199 ? 10.755 9.131 -0.212 1.00 84.06 199 TYR A CA 1
ATOM 1642 C C . TYR A 1 199 ? 12.177 8.631 0.016 1.00 84.06 199 TYR A C 1
ATOM 1644 O O . TYR A 1 199 ? 12.626 8.521 1.159 1.00 84.06 199 TYR A O 1
ATOM 1652 N N . SER A 1 200 ? 12.897 8.361 -1.076 1.00 76.62 200 SER A N 1
ATOM 1653 C CA . SER A 1 200 ? 14.317 7.978 -1.047 1.00 76.62 200 SER A CA 1
ATOM 1654 C C . SER A 1 200 ? 15.259 9.186 -0.973 1.00 76.62 200 SER A C 1
ATOM 1656 O O . SER A 1 200 ? 16.375 9.070 -0.468 1.00 76.62 200 SER A O 1
ATOM 1658 N N . ASN A 1 201 ? 14.814 10.365 -1.429 1.00 68.88 201 ASN A N 1
ATOM 1659 C CA . ASN A 1 201 ? 15.645 11.566 -1.489 1.00 68.88 201 ASN A CA 1
ATOM 1660 C C . ASN A 1 201 ? 15.485 12.483 -0.269 1.00 68.88 201 ASN A C 1
ATOM 1662 O O . ASN A 1 201 ? 14.399 12.846 0.176 1.00 68.88 201 ASN A O 1
ATOM 1666 N N . SER A 1 202 ? 16.643 12.872 0.256 1.00 60.88 202 SER A N 1
ATOM 1667 C CA . SER A 1 202 ? 16.875 13.551 1.522 1.00 60.88 202 SER A CA 1
ATOM 1668 C C . SER A 1 202 ? 16.629 15.064 1.467 1.00 60.88 202 SER A C 1
ATOM 1670 O O . SER A 1 202 ? 17.557 15.846 1.264 1.00 60.88 202 SER A O 1
ATOM 1672 N N . GLN A 1 203 ? 15.402 15.481 1.749 1.00 58.69 203 GLN A N 1
ATOM 1673 C CA . GLN A 1 203 ? 15.108 16.698 2.511 1.00 58.69 203 GLN A CA 1
ATOM 1674 C C . GLN A 1 203 ? 13.982 16.322 3.486 1.00 58.69 203 GLN A C 1
ATOM 1676 O O . GLN A 1 203 ? 13.057 15.627 3.068 1.00 58.69 203 GLN A O 1
ATOM 1681 N N . PRO A 1 204 ? 14.047 16.708 4.772 1.00 57.16 204 PRO A N 1
ATOM 1682 C CA . PRO A 1 204 ? 12.905 16.547 5.662 1.00 57.16 204 PRO A CA 1
ATOM 1683 C C . PRO A 1 204 ? 11.697 17.238 5.026 1.00 57.16 204 PRO A C 1
ATOM 1685 O O . PRO A 1 204 ? 11.806 18.396 4.610 1.00 57.16 204 PRO A O 1
ATOM 1688 N N . SER A 1 205 ? 10.569 16.537 4.918 1.00 56.66 205 SER A N 1
ATOM 1689 C CA . SER A 1 205 ? 9.332 17.179 4.479 1.00 56.66 205 SER A CA 1
ATOM 1690 C C . SER A 1 205 ? 8.988 18.301 5.465 1.00 56.66 205 SER A C 1
ATOM 1692 O O . SER A 1 205 ? 9.132 18.111 6.676 1.00 56.66 205 SER A O 1
ATOM 1694 N N . PRO A 1 206 ? 8.497 19.467 5.008 1.00 54.78 206 PRO A N 1
ATOM 1695 C CA . PRO A 1 206 ? 7.936 20.468 5.912 1.00 54.78 206 PRO A CA 1
ATOM 1696 C C . PRO A 1 206 ? 6.638 19.981 6.586 1.00 54.78 206 PRO A C 1
ATOM 1698 O O . PRO A 1 206 ? 6.119 20.659 7.475 1.00 54.78 206 PRO A O 1
ATOM 1701 N N . TYR A 1 207 ? 6.111 18.823 6.175 1.00 51.84 207 TYR A N 1
ATOM 1702 C CA . TYR A 1 207 ? 4.868 18.242 6.658 1.00 51.84 207 TYR A CA 1
ATOM 1703 C C . TYR A 1 207 ? 5.136 17.023 7.565 1.00 51.84 207 TYR A C 1
ATOM 1705 O O . TYR A 1 207 ? 5.329 15.912 7.082 1.00 51.84 207 TYR A O 1
ATOM 1713 N N . GLY A 1 208 ? 5.079 17.227 8.888 1.00 57.50 208 GLY A N 1
ATOM 1714 C CA . GLY A 1 208 ? 4.846 16.160 9.879 1.00 57.50 208 GLY A CA 1
ATOM 1715 C C . GLY A 1 208 ? 6.058 15.370 10.404 1.00 57.50 208 GLY A C 1
ATOM 1716 O O . GLY A 1 208 ? 7.207 15.676 10.097 1.00 57.50 208 GLY A O 1
ATOM 1717 N N . ASP A 1 209 ? 5.760 14.383 11.268 1.00 65.06 209 ASP A N 1
ATOM 1718 C CA . ASP A 1 209 ? 6.724 13.454 11.883 1.00 65.06 209 ASP A CA 1
ATOM 1719 C C . ASP A 1 209 ? 7.424 12.622 10.790 1.00 65.06 209 ASP A C 1
ATOM 1721 O O . ASP A 1 209 ? 6.794 11.833 10.090 1.00 65.06 209 ASP A O 1
ATOM 1725 N N . ASP A 1 210 ? 8.734 12.822 10.647 1.00 72.31 210 ASP A N 1
ATOM 1726 C CA . ASP A 1 210 ? 9.589 12.143 9.673 1.00 72.31 210 ASP A CA 1
ATOM 1727 C C . ASP A 1 210 ? 10.220 10.906 10.317 1.00 72.31 210 ASP A C 1
ATOM 1729 O O . ASP A 1 210 ? 10.906 10.995 11.345 1.00 72.31 210 ASP A O 1
ATOM 1733 N N . HIS A 1 211 ? 9.990 9.744 9.714 1.00 81.88 211 HIS A N 1
ATOM 1734 C CA . HIS A 1 211 ? 10.530 8.485 10.199 1.00 81.88 211 HIS A CA 1
ATOM 1735 C C . HIS A 1 211 ? 11.408 7.812 9.155 1.00 81.88 211 HIS A C 1
ATOM 1737 O O . HIS A 1 211 ? 10.987 7.598 8.020 1.00 81.88 211 HIS A O 1
ATOM 1743 N N . LEU A 1 212 ? 12.612 7.416 9.570 1.00 86.62 212 LEU A N 1
ATOM 1744 C CA . LEU A 1 212 ? 13.499 6.609 8.746 1.00 86.62 212 LEU A CA 1
ATOM 1745 C C . LEU A 1 212 ? 13.069 5.139 8.810 1.00 86.62 212 LEU A C 1
ATOM 1747 O O . LEU A 1 212 ? 12.916 4.593 9.903 1.00 86.62 212 LEU A O 1
ATOM 1751 N N . LEU A 1 213 ? 12.899 4.524 7.645 1.00 89.44 213 LEU A N 1
ATOM 1752 C CA . LEU A 1 213 ? 12.625 3.103 7.462 1.00 89.44 213 LEU A CA 1
ATOM 1753 C C . LEU A 1 213 ? 13.714 2.483 6.592 1.00 89.44 213 LEU A C 1
ATOM 1755 O O . LEU A 1 213 ? 14.186 3.108 5.638 1.00 89.44 213 LEU A O 1
ATOM 1759 N N . THR A 1 214 ? 14.045 1.229 6.866 1.00 91.56 214 THR A N 1
ATOM 1760 C CA . THR A 1 214 ? 14.968 0.443 6.047 1.00 91.56 214 THR A CA 1
ATOM 1761 C C . THR A 1 214 ? 14.226 -0.656 5.285 1.00 91.56 214 THR A C 1
ATOM 1763 O O . THR A 1 214 ? 13.570 -1.519 5.879 1.00 91.56 214 THR A O 1
ATOM 1766 N N . VAL A 1 215 ? 14.351 -0.663 3.955 1.00 92.44 215 VAL A N 1
ATOM 1767 C CA . VAL A 1 215 ? 13.707 -1.651 3.075 1.00 92.44 215 VAL A CA 1
ATOM 1768 C C . VAL A 1 215 ? 14.729 -2.335 2.176 1.00 92.44 215 VAL A C 1
ATOM 1770 O O . VAL A 1 215 ? 15.579 -1.687 1.580 1.00 92.44 215 VAL A O 1
ATOM 1773 N N . GLN A 1 216 ? 14.643 -3.656 2.066 1.00 93.88 216 GLN A N 1
ATOM 1774 C CA . GLN A 1 216 ? 15.485 -4.474 1.203 1.00 93.88 216 GLN A CA 1
ATOM 1775 C C . GLN A 1 216 ? 14.813 -4.661 -0.162 1.00 93.88 216 GLN A C 1
ATOM 1777 O O . GLN A 1 216 ? 13.725 -5.234 -0.262 1.00 93.88 216 GLN A O 1
ATOM 1782 N N . VAL A 1 217 ? 15.482 -4.216 -1.224 1.00 91.06 217 VAL A N 1
ATOM 1783 C CA . VAL A 1 217 ? 15.009 -4.283 -2.612 1.00 91.06 217 VAL A CA 1
ATOM 1784 C C . VAL A 1 217 ? 16.089 -4.943 -3.462 1.00 91.06 217 VAL A C 1
ATOM 1786 O O . VAL A 1 217 ? 17.179 -4.411 -3.600 1.00 91.06 217 VAL A O 1
ATOM 1789 N N . SER A 1 218 ? 15.818 -6.118 -4.040 1.00 85.62 218 SER A N 1
ATOM 1790 C CA . SER A 1 218 ? 16.770 -6.821 -4.926 1.00 85.62 218 SER A CA 1
ATOM 1791 C C . SER A 1 218 ? 18.197 -6.999 -4.370 1.00 85.62 218 SER A C 1
ATOM 1793 O O . SER A 1 218 ? 19.168 -7.002 -5.129 1.00 85.62 218 SER A O 1
ATOM 1795 N N . ASN A 1 219 ? 18.319 -7.208 -3.054 1.00 85.56 219 ASN A N 1
ATOM 1796 C CA . ASN A 1 219 ? 19.574 -7.297 -2.285 1.00 85.56 219 ASN A CA 1
ATOM 1797 C C . ASN A 1 219 ? 20.269 -5.961 -1.975 1.00 85.56 219 ASN A C 1
ATOM 1799 O O . ASN A 1 219 ? 21.389 -5.970 -1.465 1.00 85.56 219 ASN A O 1
ATOM 1803 N N . GLU A 1 220 ? 19.624 -4.835 -2.252 1.00 90.44 220 GLU A N 1
ATOM 1804 C CA . GLU A 1 220 ? 20.073 -3.512 -1.835 1.00 90.44 220 GLU A CA 1
ATOM 1805 C C . GLU A 1 220 ? 19.252 -3.022 -0.648 1.00 90.44 220 GLU A C 1
ATOM 1807 O O . GLU A 1 220 ? 18.039 -3.225 -0.575 1.00 90.44 220 GLU A O 1
ATOM 1812 N N . GLU A 1 221 ? 19.924 -2.347 0.276 1.00 92.69 221 GLU A N 1
ATOM 1813 C CA . GLU A 1 221 ? 19.268 -1.651 1.369 1.00 92.69 221 GLU A CA 1
ATOM 1814 C C . GLU A 1 221 ? 18.914 -0.228 0.930 1.00 92.69 221 GLU A C 1
ATOM 1816 O O . GLU A 1 221 ? 19.790 0.582 0.624 1.00 92.69 221 GLU A O 1
ATOM 1821 N N . VAL A 1 222 ? 17.622 0.083 0.927 1.00 90.31 222 VAL A N 1
ATOM 1822 C CA . VAL A 1 222 ? 17.079 1.404 0.621 1.00 90.31 222 VAL A CA 1
ATOM 1823 C C . VAL A 1 222 ? 16.597 2.044 1.918 1.00 90.31 222 VAL A C 1
ATOM 1825 O O . VAL A 1 222 ? 15.768 1.488 2.639 1.00 90.31 222 VAL A O 1
ATOM 1828 N N . SER A 1 223 ? 17.115 3.234 2.214 1.00 89.44 223 SER A N 1
ATOM 1829 C CA . SER A 1 223 ? 16.612 4.072 3.304 1.00 89.44 223 SER A CA 1
ATOM 1830 C C . SER A 1 223 ? 15.485 4.960 2.788 1.00 89.44 223 SER A C 1
ATOM 1832 O O . SER A 1 223 ? 15.664 5.681 1.807 1.00 89.44 223 SER A O 1
ATOM 1834 N N . LEU A 1 224 ? 14.339 4.926 3.459 1.00 87.44 224 LEU A N 1
ATOM 1835 C CA . LEU A 1 224 ? 13.155 5.701 3.106 1.00 87.44 224 LEU A CA 1
ATOM 1836 C C . LEU A 1 224 ? 12.756 6.610 4.253 1.00 87.44 224 LEU A C 1
ATOM 1838 O O . LEU A 1 224 ? 12.876 6.245 5.420 1.00 87.44 224 LEU A O 1
ATOM 1842 N N . ARG A 1 225 ? 12.215 7.774 3.914 1.00 84.31 225 ARG A N 1
ATOM 1843 C CA . ARG A 1 225 ? 11.463 8.608 4.850 1.00 84.31 225 ARG A CA 1
ATOM 1844 C C . ARG A 1 225 ? 9.981 8.358 4.661 1.00 84.31 225 ARG A C 1
ATOM 1846 O O . ARG A 1 225 ? 9.502 8.475 3.535 1.00 84.31 225 ARG A O 1
ATOM 1853 N N . ALA A 1 226 ? 9.288 8.007 5.737 1.00 82.50 226 ALA A N 1
ATOM 1854 C CA . ALA A 1 226 ? 7.853 7.769 5.731 1.00 82.50 226 ALA A CA 1
ATOM 1855 C C . ALA A 1 226 ? 7.080 8.970 6.281 1.00 82.50 226 ALA A C 1
ATOM 1857 O O . ALA A 1 226 ? 7.383 9.454 7.372 1.00 82.50 226 ALA A O 1
ATOM 1858 N N . PHE A 1 227 ? 6.048 9.384 5.549 1.00 79.00 227 PHE A N 1
ATOM 1859 C CA . PHE A 1 227 ? 5.101 10.433 5.925 1.00 79.00 227 PHE A CA 1
ATOM 1860 C C . PHE A 1 227 ? 3.675 9.901 5.808 1.00 79.00 227 PHE A C 1
ATOM 1862 O O . PHE A 1 227 ? 3.415 8.973 5.047 1.00 79.00 227 PHE A O 1
ATOM 1869 N N . THR A 1 228 ? 2.730 10.469 6.554 1.00 72.44 228 THR A N 1
ATOM 1870 C CA . THR A 1 228 ? 1.325 10.030 6.518 1.00 72.44 228 THR A CA 1
ATOM 1871 C C . THR A 1 228 ? 0.401 11.183 6.183 1.00 72.44 228 THR A C 1
ATOM 1873 O O . THR A 1 228 ? 0.402 12.154 6.930 1.00 72.44 228 THR A O 1
ATOM 1876 N N . ASN A 1 229 ? -0.436 11.049 5.157 1.00 68.00 229 ASN A N 1
ATOM 1877 C CA . ASN A 1 229 ? -1.446 12.027 4.757 1.00 68.00 229 ASN A CA 1
ATOM 1878 C C . ASN A 1 229 ? -2.857 11.441 4.904 1.00 68.00 229 ASN A C 1
ATOM 1880 O O . ASN A 1 229 ? -3.131 10.346 4.427 1.00 68.00 229 ASN A O 1
ATOM 1884 N N . THR A 1 230 ? -3.786 12.150 5.548 1.00 64.19 230 THR A N 1
ATOM 1885 C CA . THR A 1 230 ? -5.184 11.687 5.602 1.00 64.19 230 THR A CA 1
ATOM 1886 C C . THR A 1 230 ? -5.971 12.260 4.430 1.00 64.19 230 THR A C 1
ATOM 1888 O O . THR A 1 230 ? -6.276 13.449 4.409 1.00 64.19 230 THR A O 1
ATOM 1891 N N . MET A 1 231 ? -6.340 11.401 3.480 1.00 58.44 231 MET A N 1
ATOM 1892 C CA . MET A 1 231 ? -7.015 11.810 2.244 1.00 58.44 231 MET A CA 1
ATOM 1893 C C . MET A 1 231 ? -8.535 11.614 2.290 1.00 58.44 231 MET A C 1
ATOM 1895 O O . MET A 1 231 ? -9.273 12.425 1.727 1.00 58.44 231 MET A O 1
ATOM 1899 N N . TYR A 1 232 ? -9.037 10.572 2.969 1.00 57.66 232 TYR A N 1
ATOM 1900 C CA . TYR A 1 232 ? -10.462 10.247 2.909 1.00 57.66 232 TYR A CA 1
ATOM 1901 C C . TYR A 1 232 ? -10.955 9.434 4.112 1.00 57.66 232 TYR A C 1
ATOM 1903 O O . TYR A 1 232 ? -10.550 8.300 4.331 1.00 57.66 232 TYR A O 1
ATOM 1911 N N . LEU A 1 233 ? -11.915 9.978 4.859 1.00 60.03 233 LEU A N 1
ATOM 1912 C CA . LEU A 1 233 ? -12.715 9.215 5.817 1.00 60.03 233 LEU A CA 1
ATOM 1913 C C . LEU A 1 233 ? -14.188 9.435 5.494 1.00 60.03 233 LEU A C 1
ATOM 1915 O O . L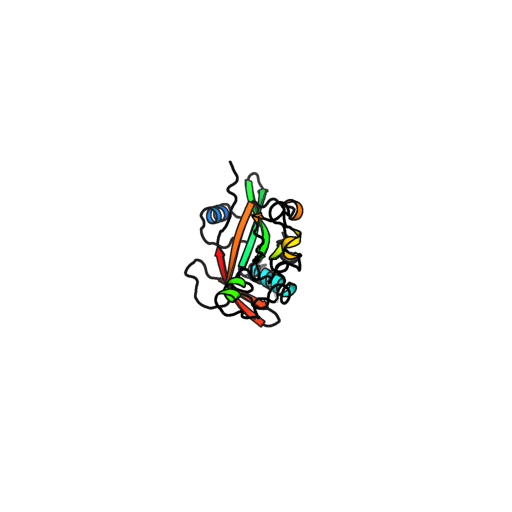EU A 1 233 ? -14.649 10.582 5.498 1.00 60.03 233 LEU A O 1
ATOM 1919 N N . GLU A 1 234 ? -14.953 8.360 5.287 1.00 60.44 234 GLU A N 1
ATOM 1920 C CA . GLU A 1 234 ? -16.405 8.489 5.311 1.00 60.44 234 GLU A CA 1
ATOM 1921 C C . GLU A 1 234 ? -16.823 8.846 6.740 1.00 60.44 234 GLU A C 1
ATOM 1923 O O . GLU A 1 234 ? -16.892 8.015 7.663 1.00 60.44 234 GLU A O 1
ATOM 1928 N N . ARG A 1 235 ? -17.132 10.130 6.934 1.00 52.28 235 ARG A N 1
ATOM 1929 C CA . ARG A 1 235 ? -17.960 10.567 8.051 1.00 52.28 235 ARG A CA 1
ATOM 1930 C C . ARG A 1 235 ? -19.319 9.934 7.817 1.00 52.28 235 ARG A C 1
ATOM 1932 O O . ARG A 1 235 ? -20.109 10.464 7.046 1.00 52.28 235 ARG A O 1
ATOM 1939 N N . GLY A 1 236 ? -19.530 8.770 8.431 1.00 48.19 236 GLY A N 1
ATOM 1940 C CA . GLY A 1 236 ? -20.790 8.044 8.341 1.00 48.19 236 GLY A CA 1
ATOM 1941 C C . GLY A 1 236 ? -21.939 9.034 8.487 1.00 48.19 236 GLY A C 1
ATOM 1942 O O . GLY A 1 236 ? -21.944 9.839 9.424 1.00 48.19 236 GLY A O 1
ATOM 1943 N N . SER A 1 237 ? -22.845 9.027 7.515 1.00 34.41 237 SER A N 1
ATOM 1944 C CA . SER A 1 237 ? -24.092 9.773 7.593 1.00 34.41 237 SER A CA 1
ATOM 1945 C C . SER A 1 237 ? -24.780 9.383 8.899 1.00 34.41 237 SER A C 1
ATOM 1947 O O . SER A 1 237 ? -25.097 8.209 9.097 1.00 34.41 237 SER A O 1
ATOM 1949 N N . LYS A 1 238 ? -24.911 10.354 9.809 1.00 33.16 238 LYS A N 1
ATOM 1950 C CA . LYS A 1 238 ? -25.791 10.237 10.973 1.00 33.16 238 LYS A CA 1
ATOM 1951 C C . LYS A 1 238 ? -27.230 10.033 10.524 1.00 33.16 238 LYS A C 1
ATOM 1953 O O . LYS A 1 238 ? -27.599 10.653 9.502 1.00 33.16 238 LYS A O 1
#

pLDDT: mean 77.43, std 17.18, range [33.16, 97.62]

Secondary structure (DSSP, 8-state):
--PPP------------------PPPPHHHHHHHHTT-----TTS-HHHHHHHHHHHHHHHBTTTBSSBTBTTTEEEEEEEEEEEEETTEEEEEEEEEEEEESTTHHHHHHHTTT-GGG--S-GGGSEEEEEP-SSTTTTT-EEEEGGGGB-TTT---HHHH-TTSS-GGG------GGGB-HHHHTS-EEEEEEEEEE-S-S--SSS--EEEEEEETTEEEEEEEEEEEEEE-----

Foldseek 3Di:
DDDDDDDDDDPDPPPPPPPDLFLDFADPVRVVCLVVFNWDDGPSCDLVNVQVLQQLCQVVCDVQAFPDDQDPQFWWKWKFWWFWDDDPNDTTTTGFKIKTFTRLVVLVCVPVPPCPVRSPPYQLQSGIKIFTAGRDSVCGRVDIDRQNQFFPCVVPPPVVSVPPPDPDCSVPNDDCDPVRGHCVSSVGDTQAIKMKTKHQDDDPPPDDDWDWHWYAHPNDIGIITITIGNDIGPPDDD

Sequence (238 aa):
MFKSLILSQISVFTFLFSIPSFSTPLTPNEEAQLLSGVWKLPSQFTLKRLESLLNQFSKDTYGKAFQFMGVEEDFFHGHVLFEKKQQDGRTLLFPRAILYHTQEDAHKAHWEKSVDPKYDYLDVTTRNWIQWLSDDPREDGARIHNARDYLDISQKDPAQFFNQSSGPQKELHYTIHAKNLDAQKLGFVLAGELQFEFYSNSQPSPYGDDHLLTVQVSNEEVSLRAFTNTMYLERGSK

Radius of gyration: 22.07 Å; chains: 1; bounding box: 58×48×93 Å